Protein AF-A0A804I4F4-F1 (afdb_monomer_lite)

InterPro domains:
  IPR008906 HAT, C-terminal dimerisation domain [PF05699] (113-179)
  IPR012337 Ribonuclease H-like superfamily [SSF53098] (3-182)

Foldseek 3Di:
DQVVVVVLVVVLVVLCVVVVNPCVVSVVVVVVSVVVVVVVLALLNLLLNCLQLLRLPPPPHDDDPSSVVSNLVLLVPVPVDPVLSVLLVVCVVCCNVCHDLSVDPCNVVCSPVPQSLVSLVVRVPVRVSNSVSSNVSSVDDDDPDPCCVVVVVVVVVPPDDDPVVVVVVVVVVVVVVVVVVVVVVVVVVVVVVVVVPPD

Radius of gyration: 21.36 Å; chains: 1; bounding box: 58×55×46 Å

Organism: Musa acuminata subsp. malaccensis (NCBI:txid214687)

Secondary structure (DSSP, 8-state):
-HHHHHHHHHHHHHHHHHTTT-HHHHHHHHHHHHHHHHHH--HHHHHHHHT-HHHHTSTT----HHHHHHHHHHHHHH---HHHHHHHHHHHHHHHTT-GGGGSHHHHHHHHHS-HHHHHHHH-TTSHHHHHHHHHHHTPPP----HHHHHHHHHTTSSS--HHHHHHHHHHHHHHHHHHHHHHHHHHHHHHHHHSS--

Structure (mmCIF, N/CA/C/O backbone):
data_AF-A0A804I4F4-F1
#
_entry.id   AF-A0A804I4F4-F1
#
loop_
_atom_site.group_PDB
_atom_site.id
_atom_site.type_symbol
_atom_site.label_atom_id
_atom_site.label_alt_id
_atom_site.label_comp_id
_atom_site.label_asym_id
_atom_site.label_entity_id
_atom_site.label_seq_id
_atom_site.pdbx_PDB_ins_code
_atom_site.Cartn_x
_atom_site.Cartn_y
_atom_site.Cartn_z
_atom_site.occupancy
_atom_site.B_iso_or_equiv
_atom_site.auth_seq_id
_atom_site.auth_comp_id
_atom_site.auth_asym_id
_atom_site.auth_atom_id
_atom_site.pdbx_PDB_model_num
ATOM 1 N N . MET A 1 1 ? 3.871 -2.767 8.579 1.00 65.69 1 MET A N 1
ATOM 2 C CA . MET A 1 1 ? 3.394 -1.376 8.448 1.00 65.69 1 MET A CA 1
ATOM 3 C C . MET A 1 1 ? 1.923 -1.314 8.054 1.00 65.69 1 MET A C 1
ATOM 5 O O . MET A 1 1 ? 1.126 -1.026 8.931 1.00 65.69 1 MET A O 1
ATOM 9 N N . GLY A 1 2 ? 1.532 -1.656 6.818 1.00 71.56 2 GLY A N 1
ATOM 10 C CA . GLY A 1 2 ? 0.138 -1.490 6.357 1.00 71.56 2 GLY A CA 1
ATOM 11 C C . GLY A 1 2 ? -0.932 -2.238 7.169 1.00 71.56 2 GLY A C 1
ATOM 12 O O . GLY A 1 2 ? -1.998 -1.690 7.406 1.00 71.56 2 GLY A O 1
ATOM 13 N N . PHE A 1 3 ? -0.635 -3.441 7.676 1.00 78.69 3 PHE A N 1
ATOM 14 C CA . PHE A 1 3 ? -1.585 -4.222 8.490 1.00 78.69 3 PHE A CA 1
ATOM 15 C C . PHE A 1 3 ? -1.975 -3.558 9.818 1.00 78.69 3 PHE A C 1
ATOM 17 O O . PHE A 1 3 ? -3.087 -3.757 10.287 1.00 78.69 3 PHE A O 1
ATOM 24 N N . LEU A 1 4 ? -1.076 -2.775 10.428 1.00 79.56 4 LEU A N 1
ATOM 25 C CA . LEU A 1 4 ? -1.389 -2.061 11.670 1.00 79.56 4 LEU A CA 1
ATOM 26 C C . LEU A 1 4 ? -2.408 -0.951 11.402 1.00 79.56 4 LEU A C 1
ATOM 28 O O . LEU A 1 4 ? -3.366 -0.807 12.149 1.00 79.56 4 LEU A O 1
ATOM 32 N N . TYR A 1 5 ? -2.210 -0.209 10.312 1.00 82.94 5 TYR A N 1
ATOM 33 C CA . TYR A 1 5 ? -3.136 0.835 9.885 1.00 82.94 5 TYR A CA 1
ATOM 34 C C . TYR A 1 5 ? -4.514 0.241 9.549 1.00 82.94 5 TYR A C 1
ATOM 36 O O . TYR A 1 5 ? -5.524 0.745 10.023 1.00 82.94 5 TYR A O 1
ATOM 44 N N . ASP A 1 6 ? -4.550 -0.884 8.825 1.00 83.75 6 ASP A N 1
ATOM 45 C CA . ASP A 1 6 ? -5.790 -1.619 8.524 1.00 83.75 6 ASP A CA 1
ATOM 46 C C . ASP A 1 6 ? -6.529 -2.082 9.781 1.00 83.75 6 ASP A C 1
ATOM 48 O O . ASP A 1 6 ? -7.739 -1.906 9.893 1.00 83.75 6 ASP A O 1
ATOM 52 N N . ALA A 1 7 ? -5.803 -2.629 10.759 1.00 85.69 7 ALA A N 1
ATOM 53 C CA . ALA A 1 7 ? -6.390 -3.066 12.020 1.00 85.69 7 ALA A CA 1
ATOM 54 C C . ALA A 1 7 ? -7.015 -1.901 12.802 1.00 85.69 7 ALA A C 1
ATOM 56 O O . ALA A 1 7 ? -8.086 -2.064 13.381 1.00 85.69 7 ALA A O 1
ATOM 57 N N . ILE A 1 8 ? -6.377 -0.726 12.798 1.00 85.94 8 ILE A N 1
ATOM 58 C CA . ILE A 1 8 ? -6.919 0.471 13.449 1.00 85.94 8 ILE A CA 1
ATOM 59 C C . ILE A 1 8 ? -8.178 0.959 12.720 1.00 85.94 8 ILE A C 1
ATOM 61 O O . ILE A 1 8 ? -9.191 1.214 13.366 1.00 85.94 8 ILE A O 1
ATOM 65 N N . GLU A 1 9 ? -8.156 1.036 11.388 1.00 85.44 9 GLU A N 1
ATOM 66 C CA . GLU A 1 9 ? -9.327 1.444 10.599 1.00 85.44 9 GLU A CA 1
ATOM 67 C C . GLU A 1 9 ? -10.506 0.473 10.777 1.00 85.44 9 GLU A C 1
ATOM 69 O O . GLU A 1 9 ? -11.652 0.904 10.925 1.00 85.44 9 GLU A O 1
ATOM 74 N N . LYS A 1 10 ? -10.241 -0.837 10.846 1.00 88.12 10 LYS A N 1
ATOM 75 C CA . LYS A 1 10 ? -11.256 -1.851 11.169 1.00 88.12 10 LYS A CA 1
ATOM 76 C C . LYS A 1 10 ? -11.799 -1.687 12.583 1.00 88.12 10 LYS A C 1
ATOM 78 O O . LYS A 1 10 ? -13.014 -1.655 12.750 1.00 88.12 10 LYS A O 1
ATOM 83 N N . ALA A 1 11 ? -10.932 -1.483 13.575 1.00 88.69 11 ALA A N 1
ATOM 84 C CA . ALA A 1 11 ? -11.354 -1.250 14.955 1.00 88.69 11 ALA A CA 1
ATOM 85 C C . ALA A 1 11 ? -12.266 -0.018 15.077 1.00 88.69 11 ALA A C 1
ATOM 87 O O . ALA A 1 11 ? -13.279 -0.068 15.769 1.00 88.69 11 ALA A O 1
ATOM 88 N N . LYS A 1 12 ? -11.966 1.073 14.358 1.00 88.12 12 LYS A N 1
ATOM 89 C CA . LYS A 1 12 ? -12.847 2.251 14.305 1.00 88.12 12 LYS A CA 1
ATOM 90 C C . LYS A 1 12 ? -14.2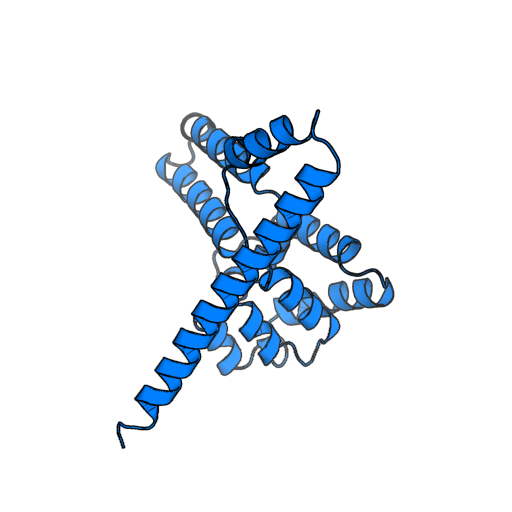21 1.917 13.735 1.00 88.12 12 LYS A C 1
ATOM 92 O O . LYS A 1 12 ? -15.228 2.296 14.328 1.00 88.12 12 LYS A O 1
ATOM 97 N N . LYS A 1 13 ? -14.269 1.203 12.604 1.00 88.12 13 LYS A N 1
ATOM 98 C CA . LYS A 1 13 ? -15.530 0.778 11.973 1.00 88.12 13 LYS A CA 1
ATOM 99 C C . LYS A 1 13 ? -16.348 -0.109 12.915 1.00 88.12 13 LYS A C 1
ATOM 101 O O . LYS A 1 13 ? -17.541 0.120 13.072 1.00 88.12 13 LYS A O 1
ATOM 106 N N . GLU A 1 14 ? -15.713 -1.073 13.576 1.00 89.00 14 GLU A N 1
ATOM 107 C CA . GLU A 1 14 ? -16.369 -1.967 14.538 1.00 89.00 14 GLU A CA 1
ATOM 108 C C . GLU A 1 14 ? -16.926 -1.217 15.750 1.00 89.00 14 GLU A C 1
ATOM 110 O O . GLU A 1 14 ? -18.053 -1.486 16.158 1.00 89.00 14 GLU A O 1
ATOM 115 N N . ILE A 1 15 ? -16.184 -0.245 16.289 1.00 89.06 15 ILE A N 1
ATOM 116 C CA . ILE A 1 15 ? -16.659 0.613 17.381 1.00 89.06 15 ILE A CA 1
ATOM 117 C C . ILE A 1 15 ? -17.914 1.376 16.943 1.00 89.06 15 ILE A C 1
ATOM 119 O O . ILE A 1 15 ? -18.930 1.309 17.624 1.00 89.06 15 ILE A O 1
ATOM 123 N N . ILE A 1 16 ? -17.884 2.045 15.788 1.00 88.44 16 ILE A N 1
ATOM 124 C CA . ILE A 1 16 ? -19.042 2.798 15.274 1.00 88.44 16 ILE A CA 1
ATOM 125 C C . ILE A 1 16 ? -20.275 1.888 15.138 1.00 88.44 16 ILE A C 1
ATOM 127 O O . ILE A 1 16 ? -21.379 2.267 15.538 1.00 88.44 16 ILE A O 1
ATOM 131 N N . LEU A 1 17 ? -20.083 0.675 14.610 1.00 89.88 17 LEU A N 1
ATOM 132 C CA . LEU A 1 17 ? -21.152 -0.309 14.440 1.00 89.88 17 LEU A CA 1
ATOM 133 C C . LEU A 1 17 ? -21.686 -0.840 15.775 1.00 89.88 17 LEU A C 1
ATOM 135 O O . LEU A 1 17 ? -22.892 -1.012 15.911 1.00 89.88 17 LEU A O 1
ATOM 139 N N . ALA A 1 18 ? -20.821 -1.073 16.764 1.00 89.69 18 ALA A N 1
ATOM 140 C CA . ALA A 1 18 ? -21.214 -1.574 18.082 1.00 89.69 18 ALA A CA 1
ATOM 141 C C . ALA A 1 18 ? -22.123 -0.603 18.855 1.00 89.69 18 ALA A C 1
ATOM 143 O O . ALA A 1 18 ? -22.864 -1.031 19.737 1.00 89.69 18 ALA A O 1
ATOM 144 N N . PHE A 1 19 ? -22.073 0.685 18.513 1.00 89.88 19 PHE A N 1
ATOM 145 C CA . PHE A 1 19 ? -22.921 1.734 19.079 1.00 89.88 19 PHE A CA 1
ATOM 146 C C . PHE A 1 19 ? -24.047 2.168 18.124 1.00 89.88 19 PHE A C 1
ATOM 148 O O . PHE A 1 19 ? -24.579 3.269 18.253 1.00 89.88 19 PHE A O 1
ATOM 155 N N . ASP A 1 20 ? -24.417 1.336 17.144 1.00 89.69 20 ASP A N 1
ATOM 156 C CA . ASP A 1 20 ? -25.512 1.594 16.195 1.00 89.69 20 ASP A CA 1
ATOM 157 C C . ASP A 1 20 ? -25.398 2.952 15.461 1.00 89.69 20 ASP A C 1
ATOM 159 O O . ASP A 1 20 ? -26.399 3.560 15.087 1.00 89.69 20 ASP A O 1
ATOM 163 N N . ASN A 1 21 ? -24.172 3.437 15.229 1.00 86.38 21 ASN A N 1
ATOM 164 C CA . ASN A 1 21 ? -23.872 4.764 14.673 1.00 86.38 21 ASN A CA 1
ATOM 165 C C . ASN A 1 21 ? -24.339 5.967 15.529 1.00 86.38 21 ASN A C 1
ATOM 167 O O . ASN A 1 21 ? -24.460 7.078 15.009 1.00 86.38 21 ASN A O 1
ATOM 171 N N . HIS A 1 22 ? -24.559 5.797 16.835 1.00 86.12 22 HIS A N 1
ATOM 172 C CA . HIS A 1 22 ? -24.848 6.908 17.746 1.00 86.12 22 HIS A CA 1
ATOM 173 C C . HIS A 1 22 ? -23.554 7.629 18.147 1.00 86.12 22 HIS A C 1
ATOM 175 O O . HIS A 1 22 ? -22.816 7.188 19.027 1.00 86.12 22 HIS A O 1
ATOM 181 N N . GLU A 1 23 ? -23.282 8.762 17.497 1.00 83.12 23 GLU A N 1
ATOM 182 C CA . GLU A 1 23 ? -22.019 9.507 17.620 1.00 83.12 23 GLU A CA 1
ATOM 183 C C . GLU A 1 23 ? -21.613 9.833 19.061 1.00 83.12 23 GLU A C 1
ATOM 185 O O . GLU A 1 23 ? -20.458 9.630 19.438 1.00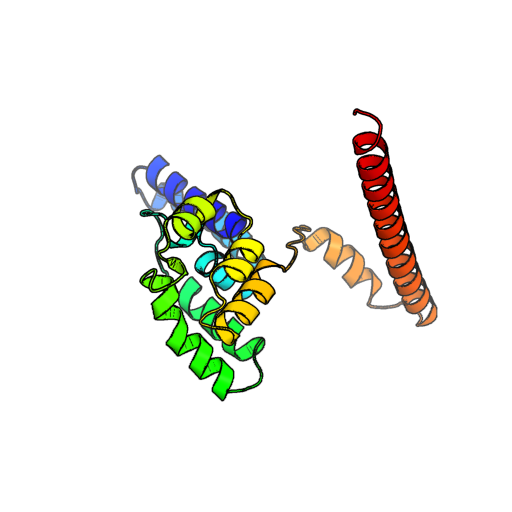 83.12 23 GLU A O 1
ATOM 190 N N . CYS A 1 24 ? -22.562 10.254 19.898 1.00 84.44 24 CYS A N 1
ATOM 191 C CA . CYS A 1 24 ? -22.304 10.581 21.300 1.00 84.44 24 CYS A CA 1
ATOM 192 C C . CYS A 1 24 ? -21.756 9.399 22.116 1.00 84.44 24 CYS A C 1
ATOM 194 O O . CYS A 1 24 ? -21.005 9.618 23.066 1.00 84.44 24 CYS A O 1
ATOM 196 N N . ASP A 1 25 ? -22.118 8.167 21.752 1.00 83.69 25 ASP A N 1
ATOM 197 C CA . ASP A 1 25 ? -21.792 6.972 22.530 1.00 83.69 25 ASP A CA 1
ATOM 198 C C . ASP A 1 25 ? -20.416 6.410 22.155 1.00 83.69 25 ASP A C 1
ATOM 200 O O . ASP A 1 25 ? -19.680 5.934 23.023 1.00 83.69 25 ASP A O 1
ATOM 204 N N . TYR A 1 26 ? -20.028 6.519 20.879 1.00 86.88 26 TYR A N 1
ATOM 205 C CA . TYR A 1 26 ? -18.736 6.024 20.406 1.00 86.88 26 TYR A CA 1
ATOM 206 C C . TYR A 1 26 ? -17.621 7.077 20.380 1.00 86.88 26 TYR A C 1
ATOM 208 O O . TYR A 1 26 ? -16.447 6.695 20.395 1.00 86.88 26 TYR A O 1
ATOM 216 N N . SER A 1 27 ? -17.945 8.378 20.328 1.00 86.00 27 SER A N 1
ATOM 217 C CA . SER A 1 27 ? -16.953 9.460 20.171 1.00 86.00 27 SER A CA 1
ATOM 218 C C . SER A 1 27 ? -15.788 9.362 21.165 1.00 86.00 27 SER A C 1
ATOM 220 O O . SER A 1 27 ? -14.646 9.407 20.709 1.00 86.00 27 SER A O 1
ATOM 222 N N . PRO A 1 28 ? -16.005 9.123 22.477 1.00 89.25 28 PRO A N 1
ATOM 223 C CA . PRO A 1 28 ? -14.898 9.036 23.432 1.00 89.25 28 PRO A CA 1
ATOM 224 C C . PRO A 1 28 ? -13.927 7.883 23.139 1.00 89.25 28 PRO A C 1
ATOM 226 O O . PRO A 1 28 ? -12.730 7.990 23.399 1.00 89.25 28 PRO A O 1
ATOM 229 N N . TYR A 1 29 ? -14.425 6.771 22.593 1.00 86.81 29 TYR A N 1
ATOM 230 C CA . TYR A 1 29 ? -13.595 5.623 22.219 1.00 86.81 29 TYR A CA 1
ATOM 231 C C . TYR A 1 29 ? -12.816 5.904 20.938 1.00 86.81 29 TYR A C 1
ATOM 233 O O . TYR A 1 29 ? -11.634 5.571 20.842 1.00 86.81 29 TYR A O 1
ATOM 241 N N . LEU A 1 30 ? -13.466 6.552 19.972 1.00 86.19 30 LEU A N 1
ATOM 242 C CA . LEU A 1 30 ? -12.827 6.989 18.739 1.00 86.19 30 LEU A CA 1
ATOM 243 C C . LEU A 1 30 ? -11.702 7.989 19.014 1.00 86.19 30 LEU A C 1
ATOM 245 O O . LEU A 1 30 ? -10.643 7.859 18.410 1.00 86.19 30 LEU A O 1
ATOM 249 N N . ASP A 1 31 ? -11.874 8.903 19.968 1.00 84.94 31 ASP A N 1
ATOM 250 C CA . ASP A 1 31 ? -10.834 9.855 20.378 1.00 84.94 31 ASP A CA 1
ATOM 251 C C . ASP A 1 31 ? -9.590 9.151 20.938 1.00 84.94 31 ASP A C 1
ATOM 253 O O . ASP A 1 31 ? -8.464 9.509 20.592 1.00 84.94 31 ASP A O 1
ATOM 257 N N . ILE A 1 32 ? -9.770 8.095 21.739 1.00 83.81 32 ILE A N 1
ATOM 258 C CA . ILE A 1 32 ? -8.657 7.281 22.256 1.00 83.81 32 ILE A CA 1
ATOM 259 C C . ILE A 1 32 ? -7.928 6.572 21.108 1.00 83.81 32 ILE A C 1
ATOM 261 O O . ILE A 1 32 ? -6.697 6.576 21.053 1.00 83.81 32 ILE A O 1
ATOM 265 N N . VAL A 1 33 ? -8.675 5.969 20.179 1.00 83.19 33 VAL A N 1
ATOM 266 C CA . VAL A 1 33 ? -8.092 5.281 19.017 1.00 83.19 33 VAL A CA 1
ATOM 267 C C . VAL A 1 33 ? -7.368 6.271 18.104 1.00 83.19 33 VAL A C 1
ATOM 269 O O . VAL A 1 33 ? -6.265 5.980 17.647 1.00 83.19 33 VAL A O 1
ATOM 272 N N . ASN A 1 34 ? -7.949 7.449 17.876 1.00 80.50 34 ASN A N 1
ATOM 273 C CA . ASN A 1 34 ? -7.339 8.524 17.101 1.00 80.50 34 ASN A CA 1
ATOM 274 C C . ASN A 1 34 ? -6.041 9.005 17.750 1.00 80.50 34 ASN A C 1
ATOM 276 O O . ASN A 1 34 ? -5.050 9.145 17.050 1.00 80.50 34 ASN A O 1
ATOM 280 N N . HIS A 1 35 ? -6.000 9.158 19.075 1.00 79.31 35 HIS A N 1
ATOM 281 C CA . HIS A 1 35 ? -4.782 9.558 19.778 1.00 79.31 35 HIS A CA 1
ATOM 282 C C . HIS A 1 35 ? -3.637 8.549 19.590 1.00 79.31 35 HIS A C 1
ATOM 284 O O . HIS A 1 35 ? -2.513 8.928 19.266 1.00 79.31 35 HIS A O 1
ATOM 290 N N . VAL A 1 36 ? -3.930 7.248 19.712 1.00 73.31 36 VAL A N 1
ATOM 291 C CA . VAL A 1 36 ? -2.950 6.185 19.423 1.00 73.31 36 VAL A CA 1
ATOM 292 C C . VAL A 1 36 ? -2.540 6.208 17.948 1.00 73.31 36 VAL A C 1
ATOM 294 O O . VAL A 1 36 ? -1.377 5.983 17.618 1.00 73.31 36 VAL A O 1
ATOM 297 N N . GLN A 1 37 ? -3.480 6.491 17.047 1.00 73.94 37 GLN A N 1
ATOM 298 C CA . GLN A 1 37 ? -3.194 6.602 15.625 1.00 73.94 37 GLN A CA 1
ATOM 299 C C . GLN A 1 37 ? -2.347 7.830 15.292 1.00 73.94 37 GLN A C 1
ATOM 301 O O . GLN A 1 37 ? -1.512 7.718 14.408 1.00 73.94 37 GLN A O 1
ATOM 306 N N . ASP A 1 38 ? -2.500 8.955 15.989 1.00 72.31 38 ASP A N 1
ATOM 307 C CA . ASP A 1 38 ? -1.692 10.165 15.803 1.00 72.31 38 ASP A CA 1
ATOM 308 C C . ASP A 1 38 ? -0.222 9.918 16.158 1.00 72.31 38 ASP A C 1
ATOM 310 O O . ASP A 1 38 ? 0.676 10.323 15.419 1.00 72.31 38 ASP A O 1
ATOM 314 N N . GLU A 1 39 ? 0.044 9.147 17.217 1.00 68.31 39 GLU A N 1
ATOM 315 C CA . GLU A 1 39 ? 1.401 8.682 17.538 1.00 68.31 39 GLU A CA 1
ATOM 316 C C . GLU A 1 39 ? 1.967 7.720 16.479 1.00 68.31 39 GLU A C 1
ATOM 318 O O . GLU A 1 39 ? 3.183 7.601 16.304 1.00 68.31 39 GLU A O 1
ATOM 323 N N . LEU A 1 40 ? 1.083 7.036 15.751 1.00 65.00 40 LEU A N 1
ATOM 324 C CA . LEU A 1 40 ? 1.411 6.136 14.648 1.00 65.00 40 LEU A CA 1
ATOM 325 C C . LEU A 1 40 ? 1.325 6.828 13.276 1.00 65.00 40 LEU A C 1
ATOM 327 O O . LEU A 1 40 ? 1.723 6.224 12.277 1.00 65.00 40 LEU A O 1
ATOM 331 N N . HIS A 1 41 ? 0.844 8.070 13.176 1.00 63.88 41 HIS A N 1
ATOM 332 C CA . HIS A 1 41 ? 0.558 8.752 11.914 1.00 63.88 41 HIS A CA 1
ATOM 333 C C . HIS A 1 41 ? 1.854 9.267 11.293 1.00 63.88 41 HIS A C 1
ATOM 335 O O . HIS A 1 41 ? 2.180 10.448 11.280 1.00 63.88 41 HIS A O 1
ATOM 341 N N . SER A 1 42 ? 2.607 8.340 10.716 1.00 77.69 42 SER A N 1
ATOM 342 C CA . SER A 1 42 ? 3.625 8.673 9.737 1.00 77.69 42 SER A CA 1
ATOM 343 C C . SER A 1 42 ? 3.004 8.554 8.346 1.00 77.69 42 SER A C 1
ATOM 345 O O . SER A 1 42 ? 2.325 7.552 8.084 1.00 77.69 42 SER A O 1
ATOM 347 N N . PRO A 1 43 ? 3.285 9.495 7.427 1.00 86.69 43 PRO A N 1
ATOM 348 C CA . PRO A 1 43 ? 3.035 9.321 5.997 1.00 86.69 43 PRO A CA 1
ATOM 349 C C . PRO A 1 43 ? 3.437 7.927 5.492 1.00 86.69 43 PRO A C 1
ATOM 351 O O . PRO A 1 43 ? 2.740 7.328 4.678 1.00 86.69 43 PRO A O 1
ATOM 354 N N . LEU A 1 44 ? 4.496 7.351 6.076 1.00 88.44 44 LEU A N 1
ATOM 355 C CA . LEU A 1 44 ? 4.989 6.012 5.770 1.00 88.44 44 LEU A CA 1
ATOM 356 C C . LEU A 1 44 ? 3.967 4.901 6.051 1.00 88.44 44 LEU A C 1
ATOM 358 O O . LEU A 1 44 ? 3.851 3.965 5.263 1.00 88.44 44 LEU A O 1
ATOM 362 N N . HIS A 1 45 ? 3.225 4.974 7.160 1.00 87.69 45 HIS A N 1
ATOM 363 C CA . HIS A 1 45 ? 2.202 3.978 7.491 1.00 87.69 45 HIS A CA 1
ATOM 364 C C . HIS A 1 45 ? 1.016 4.063 6.531 1.00 87.69 45 HIS A C 1
ATOM 366 O O . HIS A 1 45 ? 0.524 3.032 6.077 1.00 87.69 45 HIS A O 1
ATOM 372 N N . ALA A 1 46 ? 0.610 5.284 6.185 1.00 89.75 46 ALA A N 1
ATOM 373 C CA . ALA A 1 46 ? -0.469 5.543 5.246 1.00 89.75 46 ALA A CA 1
ATOM 374 C C . ALA A 1 46 ? -0.105 5.062 3.826 1.00 89.75 46 ALA A C 1
ATOM 376 O O . ALA A 1 46 ? -0.866 4.332 3.192 1.00 89.75 46 ALA A O 1
ATOM 377 N N . ALA A 1 47 ? 1.114 5.358 3.366 1.00 93.25 47 ALA A N 1
ATOM 378 C CA . ALA A 1 47 ? 1.636 4.843 2.105 1.00 93.25 47 ALA A CA 1
ATOM 379 C C . ALA A 1 47 ? 1.755 3.307 2.115 1.00 93.25 47 ALA A C 1
ATOM 381 O O . ALA A 1 47 ? 1.385 2.647 1.147 1.00 93.25 47 ALA A O 1
ATOM 382 N N . ALA A 1 48 ? 2.216 2.709 3.219 1.00 92.38 48 ALA A N 1
ATOM 383 C CA . ALA A 1 48 ? 2.307 1.256 3.353 1.00 92.38 48 ALA A CA 1
ATOM 384 C C . ALA A 1 48 ? 0.937 0.560 3.386 1.00 92.38 48 ALA A C 1
ATOM 386 O O . ALA A 1 48 ? 0.841 -0.597 2.984 1.00 92.38 48 ALA A O 1
ATOM 387 N N . TYR A 1 49 ? -0.099 1.231 3.893 1.00 92.44 49 TYR A N 1
ATOM 388 C CA . TYR A 1 49 ? -1.483 0.763 3.846 1.00 92.44 49 TYR A CA 1
ATOM 389 C C . TYR A 1 49 ? -1.986 0.715 2.398 1.00 92.44 49 TYR A C 1
ATOM 391 O O . TYR A 1 49 ? -2.424 -0.339 1.945 1.00 92.44 49 TYR A O 1
ATOM 399 N N . TYR A 1 50 ? -1.800 1.802 1.641 1.00 95.19 50 TYR A N 1
ATOM 400 C CA . TYR A 1 50 ? -2.147 1.876 0.216 1.00 95.19 50 TYR A CA 1
ATOM 401 C C . TYR A 1 50 ? -1.392 0.852 -0.651 1.00 95.19 50 TYR A C 1
ATOM 403 O O . TYR A 1 50 ? -1.973 0.194 -1.510 1.00 95.19 50 TYR A O 1
ATOM 411 N N . LEU A 1 51 ? -0.087 0.686 -0.423 1.00 95.62 51 LEU A N 1
ATOM 412 C CA . LEU A 1 51 ? 0.759 -0.198 -1.230 1.00 95.62 51 LEU A CA 1
ATOM 413 C C . LEU A 1 51 ? 0.609 -1.685 -0.877 1.00 95.62 51 LEU A C 1
ATOM 415 O O . LEU A 1 51 ? 1.238 -2.523 -1.517 1.00 95.62 51 LEU A O 1
ATOM 419 N N . ASN A 1 52 ? -0.156 -2.051 0.152 1.00 94.81 52 ASN A N 1
ATOM 420 C CA . ASN A 1 52 ? -0.318 -3.454 0.512 1.00 94.81 52 ASN A CA 1
ATOM 421 C C . ASN A 1 52 ? -1.405 -4.108 -0.362 1.00 94.81 52 ASN A C 1
ATOM 423 O O . ASN A 1 52 ? -2.577 -3.775 -0.195 1.00 94.81 52 ASN A O 1
ATOM 427 N N . PRO A 1 53 ? -1.067 -5.082 -1.226 1.00 94.75 53 PRO A N 1
ATOM 428 C CA . PRO A 1 53 ? -2.031 -5.676 -2.147 1.00 94.75 53 PRO A CA 1
ATOM 429 C C . PRO A 1 53 ? -3.146 -6.462 -1.438 1.00 94.75 53 PRO A C 1
ATOM 431 O O . PRO A 1 53 ? -4.266 -6.501 -1.937 1.00 94.75 53 PRO A O 1
ATOM 434 N N . ALA A 1 54 ? -2.885 -7.061 -0.270 1.00 92.00 54 ALA A N 1
ATOM 435 C CA . ALA A 1 54 ? -3.925 -7.741 0.513 1.00 92.00 54 ALA A CA 1
ATOM 436 C C . ALA A 1 54 ? -5.001 -6.768 1.020 1.00 92.00 54 ALA A C 1
ATOM 438 O O . ALA A 1 54 ? -6.149 -7.150 1.223 1.00 92.00 54 ALA A O 1
ATOM 439 N N . ILE A 1 55 ? -4.602 -5.517 1.254 1.00 92.94 55 ILE A N 1
ATOM 440 C CA . ILE A 1 55 ? -5.459 -4.469 1.798 1.00 92.94 55 ILE A CA 1
ATOM 441 C C . ILE A 1 55 ? -6.124 -3.714 0.653 1.00 92.94 55 ILE A C 1
ATOM 443 O O . ILE A 1 55 ? -7.341 -3.654 0.599 1.00 92.94 55 ILE A O 1
ATOM 447 N N . TYR A 1 56 ? -5.340 -3.170 -0.278 1.00 95.19 56 TYR A N 1
ATOM 448 C CA . TYR A 1 56 ? -5.826 -2.290 -1.339 1.00 95.19 56 TYR A CA 1
ATOM 449 C C . TYR A 1 56 ? -6.898 -2.944 -2.216 1.00 95.19 56 TYR A C 1
ATOM 451 O O . TYR A 1 56 ? -7.903 -2.324 -2.543 1.00 95.19 56 TYR A O 1
ATOM 459 N N . TYR A 1 57 ? -6.699 -4.213 -2.581 1.00 94.44 57 TYR A N 1
ATOM 460 C CA . TYR A 1 57 ? -7.650 -4.941 -3.421 1.00 94.44 57 TYR A CA 1
ATOM 461 C C . TYR A 1 57 ? -8.794 -5.593 -2.634 1.00 94.44 57 TYR A C 1
ATOM 463 O O . TYR A 1 57 ? -9.606 -6.307 -3.226 1.00 94.44 57 TYR A O 1
ATOM 471 N N . ASN A 1 58 ? -8.857 -5.393 -1.317 1.00 92.44 58 ASN A N 1
ATOM 472 C CA . ASN A 1 58 ? -9.986 -5.844 -0.523 1.00 92.44 58 ASN A CA 1
ATOM 473 C C . ASN A 1 58 ? -11.211 -4.957 -0.832 1.00 92.44 58 ASN A C 1
ATOM 475 O O . ASN A 1 58 ? -11.076 -3.735 -0.825 1.00 92.44 58 ASN A O 1
ATOM 479 N N . PRO A 1 59 ? -12.413 -5.516 -1.059 1.00 90.19 59 PRO A N 1
ATOM 480 C CA . PRO A 1 59 ? -13.627 -4.724 -1.287 1.00 90.19 59 PRO A CA 1
ATOM 481 C C . PRO A 1 59 ? -13.974 -3.727 -0.169 1.00 90.19 59 PRO A C 1
ATOM 483 O O . PRO A 1 59 ? -14.665 -2.745 -0.418 1.00 90.19 59 PRO A O 1
ATOM 486 N N . GLU A 1 60 ? -13.513 -3.969 1.060 1.00 87.94 60 GLU A N 1
ATOM 487 C CA . GLU A 1 60 ? -13.717 -3.088 2.217 1.00 87.94 60 GLU A CA 1
ATOM 488 C C . GLU A 1 60 ? -12.722 -1.918 2.277 1.00 87.94 60 GLU A C 1
ATOM 490 O O . GLU A 1 60 ? -12.837 -1.042 3.150 1.00 87.94 60 GLU A O 1
ATOM 495 N N . PHE A 1 61 ? -11.732 -1.907 1.379 1.00 88.88 61 PHE A N 1
ATOM 496 C CA . PHE A 1 61 ? -10.748 -0.844 1.289 1.00 88.88 61 PHE A CA 1
ATOM 497 C C . PHE A 1 61 ? -11.416 0.481 0.938 1.00 88.88 61 PHE A C 1
ATOM 499 O O . PHE A 1 61 ? -12.203 0.598 -0.000 1.00 88.88 61 PHE A O 1
ATOM 506 N N . SER A 1 62 ? -11.047 1.514 1.686 1.00 85.81 62 SER A N 1
ATOM 507 C CA . SER A 1 62 ? -11.495 2.879 1.454 1.00 85.81 62 SER A CA 1
ATOM 508 C C . SER A 1 62 ? -10.294 3.808 1.381 1.00 85.81 62 SER A C 1
ATOM 510 O O . SER A 1 62 ? -9.533 3.931 2.345 1.00 85.81 62 SER A O 1
ATOM 512 N N . MET A 1 63 ? -10.151 4.495 0.249 1.00 87.12 63 MET A N 1
ATOM 513 C CA . MET A 1 63 ? -9.121 5.510 0.062 1.00 87.12 63 MET A CA 1
ATOM 514 C C . MET A 1 63 ? -9.551 6.818 0.736 1.00 87.12 63 MET A C 1
ATOM 516 O O . MET A 1 63 ? -10.500 7.465 0.299 1.00 87.12 63 MET A O 1
ATOM 520 N N . SER A 1 64 ? -8.856 7.214 1.805 1.00 88.25 64 SER A N 1
ATOM 521 C CA . SER A 1 64 ? -9.095 8.486 2.495 1.00 88.25 64 SER A CA 1
ATOM 522 C C . SER A 1 64 ? -8.116 9.570 2.031 1.00 88.25 64 SER A C 1
ATOM 524 O O . SER A 1 64 ? -7.028 9.283 1.527 1.00 88.25 64 SER A O 1
ATOM 526 N N . ASN A 1 65 ? -8.467 10.841 2.255 1.00 87.94 65 ASN A N 1
ATOM 527 C CA . ASN A 1 65 ? -7.576 11.975 1.969 1.00 87.94 65 ASN A CA 1
ATOM 528 C C . ASN A 1 65 ? -6.248 11.867 2.747 1.00 87.94 65 ASN A C 1
ATOM 530 O O . ASN A 1 65 ? -5.190 12.228 2.242 1.00 87.94 65 ASN A O 1
ATOM 534 N N . VAL A 1 66 ? -6.285 11.307 3.959 1.00 87.12 66 VAL A N 1
ATOM 535 C CA . VAL A 1 66 ? -5.087 11.087 4.782 1.00 87.12 66 VAL A CA 1
ATOM 536 C C . VAL A 1 66 ? -4.156 10.063 4.134 1.00 87.12 66 VAL A C 1
ATOM 538 O O . VAL A 1 66 ? -2.948 10.286 4.074 1.00 87.12 66 VAL A O 1
ATOM 541 N N . VAL A 1 67 ? -4.712 8.973 3.595 1.00 90.50 67 VAL A N 1
ATOM 542 C CA . VAL A 1 67 ? -3.936 7.954 2.875 1.00 90.50 67 VAL A CA 1
ATOM 543 C C . VAL A 1 67 ? -3.332 8.526 1.596 1.00 90.50 67 VAL A C 1
ATOM 545 O O . VAL A 1 67 ? -2.149 8.323 1.329 1.00 90.50 67 VAL A O 1
ATOM 548 N N . GLN A 1 68 ? -4.113 9.304 0.844 1.00 92.81 68 GLN A N 1
ATOM 549 C CA . GLN A 1 68 ? -3.642 9.946 -0.378 1.00 92.81 68 GLN A CA 1
ATOM 550 C C . GLN A 1 68 ? -2.505 10.940 -0.120 1.00 92.81 68 GLN A C 1
ATOM 552 O O . GLN A 1 68 ? -1.480 10.873 -0.795 1.00 92.81 68 GLN A O 1
ATOM 557 N N . LYS A 1 69 ? -2.667 11.840 0.856 1.00 91.56 69 LYS A N 1
ATOM 558 C CA . LYS A 1 69 ? -1.628 12.809 1.228 1.00 91.56 69 LYS A CA 1
ATOM 559 C C . LYS A 1 69 ? -0.380 12.114 1.751 1.00 91.56 69 LYS A C 1
ATOM 561 O O . LYS A 1 69 ? 0.701 12.385 1.255 1.00 91.56 69 LYS A O 1
ATOM 566 N N . GLY A 1 70 ? -0.536 11.135 2.645 1.00 91.88 70 GLY A N 1
ATOM 567 C CA . GLY A 1 70 ? 0.598 10.383 3.181 1.00 91.88 70 GLY A CA 1
ATOM 568 C C . GLY A 1 70 ? 1.403 9.642 2.106 1.00 91.88 70 GLY A C 1
ATOM 569 O O . GLY A 1 70 ? 2.625 9.547 2.210 1.00 91.88 70 GLY A O 1
ATOM 570 N N . LEU A 1 71 ? 0.744 9.157 1.047 1.00 94.62 71 LEU A N 1
ATOM 571 C CA . LEU A 1 71 ? 1.429 8.595 -0.117 1.00 94.62 71 LEU A CA 1
ATOM 572 C C . LEU A 1 71 ? 2.247 9.656 -0.865 1.00 94.62 71 LEU A C 1
ATOM 574 O O . LEU A 1 71 ? 3.414 9.405 -1.156 1.00 94.62 71 LEU A O 1
ATOM 578 N N . LEU A 1 72 ? 1.655 10.816 -1.163 1.00 94.75 72 LEU A N 1
ATOM 579 C CA . LEU A 1 72 ? 2.333 11.908 -1.873 1.00 94.75 72 LEU A CA 1
ATOM 580 C C . LEU A 1 72 ? 3.519 12.452 -1.067 1.00 94.75 72 LEU A C 1
ATOM 582 O O . LEU A 1 72 ? 4.621 12.528 -1.601 1.00 94.75 72 LEU A O 1
ATOM 586 N N . ASP A 1 73 ? 3.333 12.686 0.232 1.00 94.19 73 ASP A N 1
ATOM 587 C CA . ASP A 1 73 ? 4.398 13.122 1.139 1.00 94.19 73 ASP A CA 1
ATOM 588 C C . ASP A 1 73 ? 5.570 12.123 1.135 1.00 94.19 73 ASP A C 1
ATOM 590 O O . ASP A 1 73 ? 6.740 12.511 1.147 1.00 94.19 73 ASP A O 1
ATOM 594 N N . CYS A 1 74 ? 5.284 10.814 1.082 1.00 94.31 74 CYS A N 1
ATOM 595 C CA . CYS A 1 74 ? 6.325 9.792 0.969 1.00 94.31 74 CYS A CA 1
ATOM 596 C C . CYS A 1 74 ? 7.051 9.830 -0.373 1.00 94.31 74 CYS A C 1
ATOM 598 O O . CYS A 1 74 ? 8.256 9.594 -0.394 1.00 94.31 74 CYS A O 1
ATOM 600 N N . ILE A 1 75 ? 6.343 10.085 -1.474 1.00 95.31 75 ILE A N 1
ATOM 601 C CA . ILE A 1 75 ? 6.950 10.204 -2.805 1.00 95.31 75 ILE A CA 1
ATOM 602 C C . ILE A 1 75 ? 7.919 11.388 -2.810 1.00 95.31 75 ILE A C 1
ATOM 604 O O . ILE A 1 75 ? 9.096 11.198 -3.107 1.00 95.31 75 ILE A O 1
ATOM 608 N N . GLU A 1 76 ? 7.457 12.563 -2.380 1.00 94.75 76 GLU A N 1
ATOM 609 C CA . GLU A 1 76 ? 8.262 13.790 -2.325 1.00 94.75 76 GLU A CA 1
ATOM 610 C C . GLU A 1 76 ? 9.467 13.661 -1.380 1.00 94.75 76 GLU A C 1
ATOM 612 O O . GLU A 1 76 ? 10.547 14.179 -1.662 1.00 94.75 76 GLU A O 1
ATOM 617 N N . THR A 1 77 ? 9.308 12.945 -0.262 1.00 93.00 77 THR A N 1
ATOM 618 C CA . THR A 1 77 ? 10.366 12.809 0.753 1.00 93.00 77 THR A CA 1
ATOM 619 C C . THR A 1 77 ? 11.388 11.722 0.415 1.00 93.00 77 THR A C 1
ATOM 621 O O . THR A 1 77 ? 12.575 11.864 0.718 1.00 93.00 77 THR A O 1
ATOM 624 N N . LEU A 1 78 ? 10.948 10.585 -0.133 1.00 91.44 78 LEU A N 1
ATOM 625 C CA . LEU A 1 78 ? 11.813 9.417 -0.328 1.00 91.44 78 LEU A CA 1
ATOM 626 C C . LEU A 1 78 ? 12.480 9.392 -1.701 1.00 91.44 78 LEU A C 1
ATOM 628 O O . LEU A 1 78 ? 13.542 8.767 -1.811 1.00 91.44 78 LEU A O 1
ATOM 632 N N . GLU A 1 79 ? 11.888 10.034 -2.708 1.00 93.56 79 GLU A N 1
ATOM 633 C CA . GLU A 1 79 ? 12.413 10.070 -4.071 1.00 93.56 79 GLU A CA 1
ATOM 634 C C . GLU A 1 79 ? 12.926 11.478 -4.410 1.00 93.56 79 GLU A C 1
ATOM 636 O O . GLU A 1 79 ? 12.124 12.393 -4.548 1.00 93.56 79 GLU A O 1
ATOM 641 N N . PRO A 1 80 ? 14.249 11.701 -4.512 1.00 91.75 80 PRO A N 1
ATOM 642 C CA . PRO A 1 80 ? 14.798 13.032 -4.769 1.00 91.75 80 PRO A CA 1
ATOM 643 C C . PRO A 1 80 ? 14.667 13.493 -6.228 1.00 91.75 80 PRO A C 1
ATOM 645 O O . PRO A 1 80 ? 14.743 14.694 -6.481 1.00 91.75 80 PRO A O 1
ATOM 648 N N . ASP A 1 81 ? 14.523 12.573 -7.187 1.00 95.38 81 ASP A N 1
ATOM 649 C CA . ASP A 1 81 ? 14.381 12.921 -8.602 1.00 95.38 81 ASP A CA 1
ATOM 650 C C . ASP A 1 81 ? 12.912 13.188 -8.954 1.00 95.38 81 ASP A C 1
ATOM 652 O O . ASP A 1 81 ? 12.058 12.307 -8.853 1.00 95.38 81 ASP A O 1
ATOM 656 N N . VAL A 1 82 ? 12.630 14.407 -9.415 1.00 95.19 82 VAL A N 1
ATOM 657 C CA . VAL A 1 82 ? 11.293 14.847 -9.838 1.00 95.19 82 VAL A CA 1
ATOM 658 C C . VAL A 1 82 ? 10.762 13.991 -10.991 1.00 95.19 82 VAL A C 1
ATOM 660 O O . VAL A 1 82 ? 9.577 13.665 -11.017 1.00 95.19 82 VAL A O 1
ATOM 663 N N . ALA A 1 83 ? 11.625 13.557 -11.916 1.00 95.25 83 ALA A N 1
ATOM 664 C CA . ALA A 1 83 ? 11.200 12.684 -13.007 1.00 95.25 83 ALA A CA 1
ATOM 665 C C . ALA A 1 83 ? 10.727 11.319 -12.479 1.00 95.25 83 ALA A C 1
ATOM 667 O O . ALA A 1 83 ? 9.744 10.760 -12.972 1.00 95.25 83 ALA A O 1
ATOM 668 N N . ASP A 1 84 ? 11.389 10.790 -11.449 1.00 94.38 84 ASP A N 1
ATOM 669 C CA . ASP A 1 84 ? 10.988 9.538 -10.815 1.00 94.38 84 ASP A CA 1
ATOM 670 C C . ASP A 1 84 ? 9.721 9.708 -9.966 1.00 94.38 84 ASP A C 1
ATOM 672 O O . ASP A 1 84 ? 8.855 8.831 -10.019 1.00 94.38 84 ASP A O 1
ATOM 676 N N . GLN A 1 85 ? 9.537 10.845 -9.284 1.00 96.06 85 GLN A N 1
ATOM 677 C CA . GLN A 1 85 ? 8.280 11.191 -8.600 1.00 96.06 85 GLN A CA 1
ATOM 678 C C . GLN A 1 85 ? 7.084 11.213 -9.569 1.00 96.06 85 GLN A C 1
ATOM 680 O O . GLN A 1 85 ? 6.046 10.593 -9.297 1.00 96.06 85 GLN A O 1
ATOM 685 N N . ASP A 1 86 ? 7.238 11.869 -10.724 1.00 94.94 86 ASP A N 1
ATOM 686 C CA . ASP A 1 86 ? 6.218 11.931 -11.776 1.00 94.94 86 ASP A CA 1
ATOM 687 C C . ASP A 1 86 ? 5.912 10.535 -12.331 1.00 94.94 86 ASP A C 1
ATOM 689 O O . ASP A 1 86 ? 4.748 10.150 -12.489 1.00 94.94 86 ASP A O 1
ATOM 693 N N . ASN A 1 87 ? 6.954 9.733 -12.570 1.00 94.94 87 ASN A N 1
ATOM 694 C CA . ASN A 1 87 ? 6.813 8.353 -13.023 1.00 94.94 87 ASN A CA 1
ATOM 695 C C . ASN A 1 87 ? 6.067 7.485 -12.000 1.00 94.94 87 ASN A C 1
ATOM 697 O O . ASN A 1 87 ? 5.185 6.721 -12.387 1.00 94.94 87 ASN A O 1
ATOM 701 N N . ILE A 1 88 ? 6.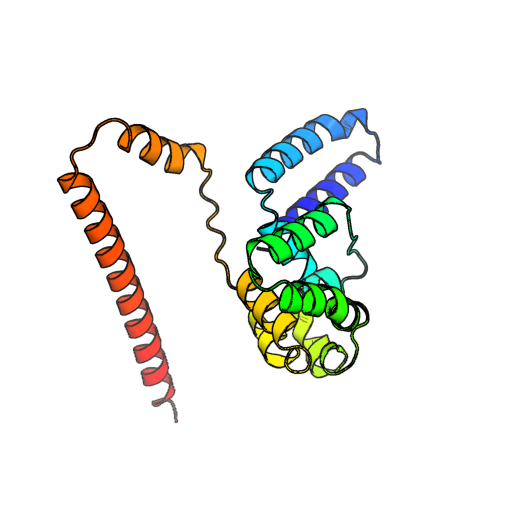383 7.584 -10.706 1.00 95.56 88 ILE A N 1
ATOM 702 C CA . ILE A 1 88 ? 5.684 6.843 -9.642 1.00 95.56 88 ILE A CA 1
ATOM 703 C C . ILE A 1 88 ? 4.208 7.252 -9.603 1.00 95.56 88 ILE A C 1
ATOM 705 O O . ILE A 1 88 ? 3.321 6.395 -9.613 1.00 95.56 88 ILE A O 1
ATOM 709 N N . THR A 1 89 ? 3.938 8.558 -9.621 1.00 94.75 89 THR A N 1
ATOM 710 C CA . THR A 1 89 ? 2.578 9.107 -9.546 1.00 94.75 89 THR A CA 1
ATOM 711 C C . THR A 1 89 ? 1.731 8.711 -10.750 1.00 94.75 89 THR A C 1
ATOM 713 O O . THR A 1 89 ? 0.552 8.395 -10.591 1.00 94.75 89 THR A O 1
ATOM 716 N N . ARG A 1 90 ? 2.325 8.677 -11.948 1.00 94.12 90 ARG A N 1
ATOM 717 C CA . ARG A 1 90 ?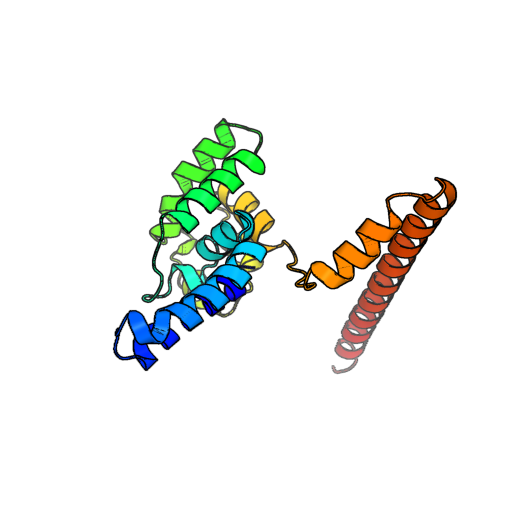 1.662 8.227 -13.175 1.00 94.12 90 ARG A CA 1
ATOM 718 C C . ARG A 1 90 ? 1.419 6.720 -13.178 1.00 94.12 90 ARG A C 1
ATOM 720 O O . ARG A 1 90 ? 0.340 6.279 -13.566 1.00 94.12 90 ARG A O 1
ATOM 727 N N . HIS A 1 91 ? 2.412 5.927 -12.776 1.00 93.50 91 HIS A N 1
ATOM 728 C CA . HIS A 1 91 ? 2.333 4.471 -12.882 1.00 93.50 91 HIS A CA 1
ATOM 729 C C . HIS A 1 91 ? 1.483 3.813 -11.793 1.00 93.50 91 HIS A C 1
ATOM 731 O O . HIS A 1 91 ? 1.091 2.659 -11.960 1.00 93.50 91 HIS A O 1
ATOM 737 N N . LYS A 1 92 ? 1.141 4.521 -10.709 1.00 94.06 92 LYS A N 1
ATOM 738 C CA . LYS A 1 92 ? 0.283 3.960 -9.655 1.00 94.06 92 LYS A CA 1
ATOM 739 C C . LYS A 1 92 ? -1.063 3.456 -10.191 1.00 94.06 92 LYS A C 1
ATOM 741 O O . LYS A 1 92 ? -1.507 2.409 -9.745 1.00 94.06 92 LYS A O 1
ATOM 746 N N . ALA A 1 93 ? -1.648 4.112 -11.200 1.00 94.81 93 ALA A N 1
ATOM 747 C CA . ALA A 1 93 ? -2.931 3.710 -11.785 1.00 94.81 93 ALA A CA 1
ATOM 748 C C . ALA A 1 93 ? -2.910 2.270 -12.336 1.00 94.81 93 ALA A C 1
ATOM 750 O O . ALA A 1 93 ? -3.888 1.545 -12.219 1.00 94.81 93 ALA A O 1
ATOM 751 N N . PHE A 1 94 ? -1.767 1.801 -12.854 1.00 95.94 94 PHE A N 1
ATOM 752 C CA . PHE A 1 94 ? -1.633 0.417 -13.326 1.00 95.94 94 PHE A CA 1
ATOM 753 C C . PHE A 1 94 ? -1.718 -0.597 -12.184 1.00 95.94 94 PHE A C 1
ATOM 755 O O . 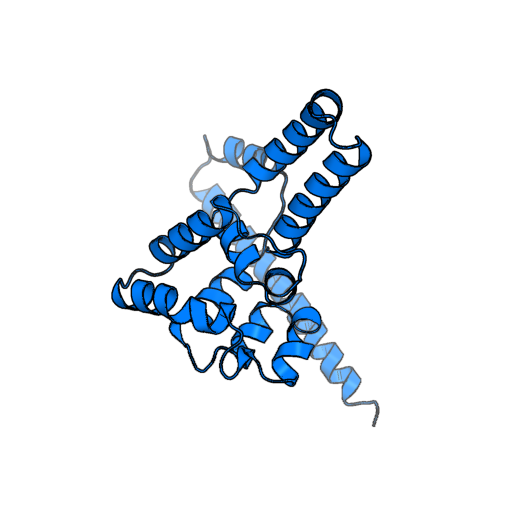PHE A 1 94 ? -2.244 -1.693 -12.371 1.00 95.94 94 PHE A O 1
ATOM 762 N N . TYR A 1 95 ? -1.213 -0.237 -11.003 1.00 96.50 95 TYR A N 1
ATOM 763 C CA . TYR A 1 95 ? -1.429 -1.022 -9.796 1.00 96.50 95 TYR A CA 1
ATOM 764 C C . TYR A 1 95 ? -2.899 -0.947 -9.374 1.00 96.50 95 TYR A C 1
ATOM 766 O O . TYR A 1 95 ? -3.518 -1.991 -9.199 1.00 96.50 95 TYR A O 1
ATOM 774 N N . GLU A 1 96 ? -3.486 0.247 -9.293 1.00 95.56 96 GLU A N 1
ATOM 775 C CA . GLU A 1 96 ? -4.886 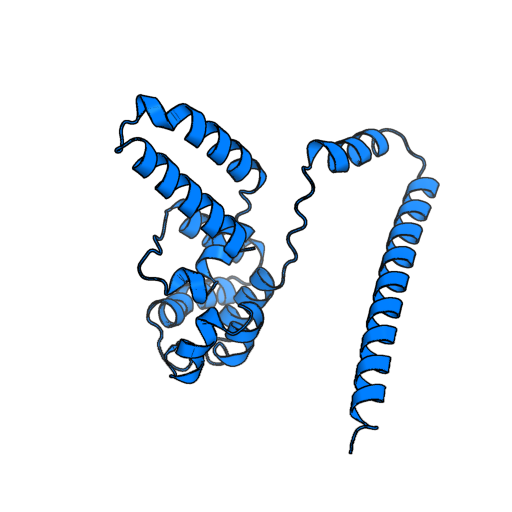0.436 -8.882 1.00 95.56 96 GLU A CA 1
ATOM 776 C C . GLU A 1 96 ? -5.856 -0.417 -9.719 1.00 95.56 96 GLU A C 1
ATOM 778 O O . GLU A 1 96 ? -6.649 -1.186 -9.174 1.00 95.56 96 GLU A O 1
ATOM 783 N N . ASP A 1 97 ? -5.688 -0.385 -11.040 1.00 95.69 97 ASP A N 1
ATOM 784 C CA . ASP A 1 97 ? -6.527 -1.096 -12.008 1.00 95.69 97 ASP A CA 1
ATOM 785 C C . ASP A 1 97 ? -6.112 -2.566 -12.227 1.00 95.69 97 ASP A C 1
ATOM 787 O O . ASP A 1 97 ? -6.698 -3.270 -13.052 1.00 95.69 97 ASP A O 1
ATOM 791 N N . ALA A 1 98 ? -5.093 -3.052 -11.506 1.00 95.50 98 ALA A N 1
ATOM 792 C CA . ALA A 1 98 ? -4.509 -4.388 -11.662 1.00 95.50 98 ALA A CA 1
ATOM 793 C C . ALA A 1 98 ? -4.134 -4.731 -13.121 1.00 95.50 98 ALA A C 1
ATOM 795 O O . ALA A 1 98 ? -4.369 -5.842 -13.603 1.00 95.50 98 ALA A O 1
ATOM 796 N N . VAL A 1 99 ? -3.539 -3.776 -13.834 1.00 95.81 99 VAL A N 1
ATOM 797 C CA . VAL A 1 99 ? -3.143 -3.915 -15.241 1.00 95.81 99 VAL A CA 1
ATOM 798 C C . VAL A 1 99 ? -1.791 -4.623 -15.358 1.00 95.81 99 VAL A C 1
ATOM 800 O O . VAL A 1 99 ? -0.895 -4.441 -14.536 1.00 95.81 99 VAL A O 1
ATOM 803 N N . GLY A 1 100 ? -1.626 -5.425 -16.413 1.00 94.56 100 GLY A N 1
ATOM 804 C CA . GLY A 1 100 ? -0.373 -6.124 -16.700 1.00 94.56 100 GLY A CA 1
ATOM 805 C C . GLY A 1 100 ? -0.087 -7.231 -15.687 1.00 94.56 100 GLY A C 1
ATOM 806 O O . GLY A 1 100 ? -0.970 -8.029 -15.350 1.00 94.56 100 GLY A O 1
ATOM 807 N N . ASP A 1 101 ? 1.149 -7.288 -15.196 1.00 95.31 101 ASP A N 1
ATOM 808 C CA . ASP A 1 101 ? 1.587 -8.349 -14.289 1.00 95.31 101 ASP A CA 1
ATOM 809 C C . ASP A 1 101 ? 0.864 -8.339 -12.927 1.00 95.31 101 ASP A C 1
ATOM 811 O O . ASP A 1 101 ? 0.690 -9.404 -12.325 1.00 95.31 101 ASP A O 1
ATOM 815 N N . PHE A 1 102 ? 0.313 -7.196 -12.500 1.00 96.56 102 PHE A N 1
ATOM 816 C CA . PHE A 1 102 ? -0.504 -7.071 -11.284 1.00 96.56 102 PHE A CA 1
ATOM 817 C C . PHE A 1 102 ? -1.843 -7.832 -11.345 1.00 96.56 102 PHE A C 1
ATOM 819 O O . PHE A 1 102 ? -2.386 -8.225 -10.305 1.00 96.56 102 PHE A O 1
ATOM 826 N N . GLY A 1 103 ? -2.375 -8.054 -12.551 1.00 95.50 103 GLY A N 1
ATOM 827 C CA . GLY A 1 103 ? -3.646 -8.745 -12.797 1.00 95.50 103 GLY A CA 1
ATOM 828 C C . GLY A 1 103 ? -3.507 -10.241 -13.067 1.00 95.50 103 GLY A C 1
ATOM 829 O O . GLY A 1 103 ? -4.508 -10.946 -13.214 1.00 95.50 103 GLY A O 1
ATOM 830 N N . ARG A 1 104 ? -2.277 -10.767 -13.140 1.00 96.25 104 ARG A N 1
ATOM 831 C CA . ARG A 1 104 ? -2.054 -12.190 -13.425 1.00 96.25 104 ARG A CA 1
ATOM 832 C C . ARG A 1 104 ? -2.709 -13.078 -12.367 1.00 96.25 104 ARG A C 1
ATOM 834 O O . ARG A 1 104 ? -2.635 -12.762 -11.181 1.00 96.25 104 ARG A O 1
ATOM 841 N N . PRO A 1 105 ? -3.207 -14.277 -12.727 1.00 96.50 105 PRO A N 1
ATOM 842 C CA . PRO A 1 105 ? -3.786 -15.202 -11.749 1.00 96.50 105 PRO A CA 1
ATOM 843 C C . PRO A 1 105 ? -2.845 -15.545 -10.583 1.00 96.50 105 PRO A C 1
ATOM 845 O O . PRO A 1 105 ? -3.298 -15.766 -9.463 1.00 96.50 105 PRO A O 1
ATOM 848 N N . MET A 1 106 ? -1.530 -15.586 -10.832 1.00 94.31 106 MET A N 1
ATOM 849 C CA . MET A 1 106 ? -0.525 -15.774 -9.779 1.00 94.31 106 MET A CA 1
ATOM 850 C C . MET A 1 106 ? -0.400 -14.553 -8.865 1.00 94.31 106 MET A C 1
ATOM 852 O O . MET A 1 106 ? -0.308 -14.729 -7.654 1.00 94.31 106 MET A O 1
ATOM 856 N N . ALA A 1 107 ? -0.443 -13.342 -9.425 1.00 94.06 107 ALA A N 1
ATOM 857 C CA . ALA A 1 107 ? -0.414 -12.103 -8.659 1.00 94.06 107 ALA A CA 1
ATOM 858 C C . ALA A 1 107 ? -1.658 -11.981 -7.779 1.00 94.06 107 ALA A C 1
ATOM 860 O O . ALA A 1 107 ? -1.523 -11.714 -6.591 1.00 94.06 107 ALA A O 1
ATOM 861 N N . VAL A 1 108 ? -2.844 -12.279 -8.321 1.00 95.31 108 VAL A N 1
ATOM 862 C CA . VAL A 1 108 ? -4.120 -12.248 -7.587 1.00 95.31 108 VAL A CA 1
ATOM 863 C C . VAL A 1 108 ? -4.105 -13.198 -6.390 1.00 95.31 108 VAL A C 1
ATOM 865 O O . VAL A 1 108 ? -4.392 -12.768 -5.278 1.00 95.31 108 VAL A O 1
ATOM 868 N N . ARG A 1 109 ? -3.698 -14.464 -6.574 1.00 94.06 109 ARG A N 1
ATOM 869 C CA . ARG A 1 109 ? -3.540 -15.402 -5.444 1.00 94.06 109 ARG A CA 1
ATOM 870 C C . ARG A 1 109 ? -2.450 -14.956 -4.469 1.00 94.06 109 ARG A C 1
ATOM 872 O O . ARG A 1 109 ? -2.574 -15.160 -3.270 1.00 94.06 109 ARG A O 1
ATOM 879 N N . GLY A 1 110 ? -1.394 -14.340 -4.995 1.00 89.50 110 GLY A N 1
ATOM 880 C CA . GLY A 1 110 ? -0.249 -13.868 -4.231 1.00 89.50 110 GLY A CA 1
ATOM 881 C C . GLY A 1 110 ? -0.547 -12.712 -3.279 1.00 89.50 110 GLY A C 1
ATOM 882 O O . GLY A 1 110 ? 0.260 -12.490 -2.382 1.00 89.50 110 GLY A O 1
ATOM 883 N N . ARG A 1 111 ? -1.658 -11.979 -3.458 1.00 92.38 111 ARG A N 1
ATOM 884 C CA . ARG A 1 111 ? -1.966 -10.758 -2.688 1.00 92.38 111 ARG A CA 1
ATOM 885 C C . ARG A 1 111 ? -1.989 -11.017 -1.184 1.00 92.38 111 ARG A C 1
ATOM 887 O O . ARG A 1 111 ? -1.421 -10.231 -0.439 1.00 92.38 111 ARG A O 1
ATOM 894 N N . GLU A 1 112 ? -2.593 -12.128 -0.770 1.00 86.00 112 GLU A N 1
ATOM 895 C CA . GLU A 1 112 ? -2.728 -12.520 0.640 1.00 86.00 112 GLU A CA 1
ATOM 896 C C . GLU A 1 112 ? -1.659 -13.526 1.089 1.00 86.00 112 GLU A C 1
ATOM 898 O O . GLU A 1 112 ? -1.313 -13.581 2.267 1.00 86.00 112 GLU A O 1
ATOM 903 N N . THR A 1 113 ? -1.121 -14.333 0.166 1.00 84.75 113 THR A N 1
ATOM 904 C CA . THR A 1 113 ? -0.190 -15.418 0.517 1.00 84.75 113 THR A CA 1
ATOM 905 C C . THR A 1 113 ? 1.266 -14.972 0.590 1.00 84.75 113 THR A C 1
ATOM 907 O O . THR A 1 113 ? 2.079 -15.629 1.238 1.00 84.75 113 THR A O 1
ATOM 910 N N . LEU A 1 114 ? 1.634 -13.906 -0.127 1.00 85.69 114 LEU A N 1
ATOM 911 C CA . LEU A 1 114 ? 2.994 -13.375 -0.142 1.00 85.69 114 LEU A CA 1
ATOM 912 C C . LEU A 1 114 ? 3.104 -12.189 0.805 1.00 85.69 114 LEU A C 1
ATOM 914 O O . LEU A 1 114 ? 2.157 -11.427 0.993 1.00 85.69 114 LEU A O 1
ATOM 918 N N . CYS A 1 115 ? 4.298 -11.975 1.361 1.00 89.75 115 CYS A N 1
ATOM 919 C CA . CYS A 1 115 ? 4.533 -10.714 2.044 1.00 89.75 115 CYS A CA 1
ATOM 920 C C . CYS A 1 115 ? 4.492 -9.560 1.014 1.00 89.75 115 CYS A C 1
ATOM 922 O O . CYS A 1 115 ? 4.963 -9.734 -0.118 1.00 89.75 115 CYS A O 1
ATOM 924 N N . PRO A 1 116 ? 3.966 -8.376 1.381 1.00 92.69 116 PRO A N 1
ATOM 925 C CA . PRO A 1 116 ? 3.740 -7.288 0.427 1.00 92.69 116 PRO A CA 1
ATOM 926 C C . PRO A 1 116 ? 4.989 -6.884 -0.366 1.00 92.69 116 PRO A C 1
ATOM 928 O O . PRO A 1 116 ? 4.925 -6.712 -1.579 1.00 92.69 116 PRO A O 1
ATOM 931 N N . ALA A 1 117 ? 6.149 -6.794 0.291 1.00 92.69 117 ALA A N 1
ATOM 932 C CA . ALA A 1 117 ? 7.403 -6.455 -0.378 1.00 92.69 117 ALA A CA 1
ATOM 933 C C . ALA A 1 117 ? 7.809 -7.508 -1.428 1.00 92.69 117 ALA A C 1
ATOM 935 O O . ALA A 1 117 ? 8.229 -7.150 -2.525 1.00 92.69 117 ALA A O 1
ATOM 936 N N . THR A 1 118 ? 7.643 -8.803 -1.136 1.00 92.00 118 THR A N 1
ATOM 937 C CA . THR A 1 118 ? 7.925 -9.873 -2.106 1.00 92.00 118 THR A CA 1
ATOM 938 C C . THR A 1 118 ? 6.939 -9.855 -3.269 1.00 92.00 118 THR A C 1
ATOM 940 O O . THR A 1 118 ? 7.358 -10.060 -4.405 1.00 92.00 118 THR A O 1
ATOM 943 N N . TRP A 1 119 ? 5.661 -9.560 -3.016 1.00 95.88 119 TRP A N 1
ATOM 944 C CA . TRP A 1 119 ? 4.666 -9.413 -4.078 1.00 95.88 119 TRP A CA 1
ATOM 945 C C . TRP A 1 119 ? 5.065 -8.311 -5.071 1.00 95.88 119 TRP A C 1
ATOM 947 O O . TRP A 1 119 ? 5.115 -8.554 -6.276 1.00 95.88 119 TRP A O 1
ATOM 957 N N . TRP A 1 120 ? 5.459 -7.136 -4.567 1.00 97.06 120 TRP A N 1
ATOM 958 C CA . TRP A 1 120 ? 5.950 -6.039 -5.406 1.00 97.06 120 TRP A CA 1
ATOM 959 C C . TRP A 1 120 ? 7.215 -6.404 -6.182 1.00 97.06 120 TRP A C 1
ATOM 961 O O . TRP A 1 120 ? 7.313 -6.100 -7.369 1.00 97.06 120 TRP A O 1
ATOM 971 N N . SER A 1 121 ? 8.164 -7.107 -5.560 1.00 95.69 121 SER A N 1
ATOM 972 C CA . SER A 1 121 ? 9.371 -7.585 -6.248 1.00 95.69 121 SER A CA 1
ATOM 973 C C . SER A 1 121 ? 9.071 -8.551 -7.402 1.00 95.69 121 SER A C 1
ATOM 975 O O . SER A 1 121 ? 9.828 -8.589 -8.366 1.00 95.69 121 SER A O 1
ATOM 977 N N . MET A 1 122 ? 7.983 -9.324 -7.326 1.00 93.50 122 MET A N 1
ATOM 978 C CA . MET A 1 122 ? 7.620 -10.310 -8.352 1.00 93.50 122 MET A CA 1
ATOM 979 C C . MET A 1 122 ? 6.780 -9.731 -9.491 1.00 93.50 122 MET A C 1
ATOM 981 O O . MET A 1 122 ? 6.991 -10.113 -10.636 1.00 93.50 122 MET A O 1
ATOM 985 N N . PHE A 1 123 ? 5.826 -8.851 -9.183 1.00 95.38 123 PHE A N 1
ATOM 986 C CA . PHE A 1 123 ? 4.808 -8.409 -10.148 1.00 95.38 123 PHE A CA 1
ATOM 987 C C . PHE A 1 123 ? 4.918 -6.929 -10.536 1.00 95.38 123 PHE A C 1
ATOM 989 O O . PHE A 1 123 ? 4.194 -6.470 -11.410 1.00 95.38 123 PHE A O 1
ATOM 996 N N . GLY A 1 124 ? 5.824 -6.176 -9.905 1.00 94.12 124 GLY A N 1
ATOM 997 C CA . GLY A 1 124 ? 6.073 -4.764 -10.206 1.00 94.12 124 GLY A CA 1
ATOM 998 C C . GLY A 1 124 ? 7.137 -4.503 -11.276 1.00 94.12 124 GLY A C 1
ATOM 999 O O . GLY A 1 124 ? 7.480 -3.345 -11.490 1.00 94.12 124 GLY A O 1
ATOM 1000 N N . SER A 1 125 ? 7.680 -5.532 -11.934 1.00 92.31 125 SER A N 1
ATOM 1001 C CA . SER A 1 125 ? 8.825 -5.406 -12.856 1.00 92.31 125 SER A CA 1
ATOM 1002 C C . SER A 1 125 ? 8.588 -4.457 -14.029 1.00 92.31 125 SER A C 1
ATOM 1004 O O . SER A 1 125 ? 9.525 -3.796 -14.471 1.00 92.31 125 SER A O 1
ATOM 1006 N N . ASP A 1 126 ? 7.344 -4.354 -14.500 1.00 92.69 126 ASP A N 1
ATOM 1007 C CA . ASP A 1 126 ? 6.962 -3.458 -15.599 1.00 92.69 126 ASP A CA 1
ATOM 1008 C C . ASP A 1 126 ? 7.088 -1.971 -15.217 1.00 92.69 126 ASP A C 1
ATOM 1010 O O . ASP A 1 126 ? 7.196 -1.105 -16.083 1.00 92.69 126 ASP A O 1
ATOM 1014 N N . HIS A 1 127 ? 7.109 -1.666 -13.915 1.00 94.81 127 HIS A N 1
ATOM 1015 C CA . HIS A 1 127 ? 7.126 -0.310 -13.370 1.00 94.81 127 HIS A CA 1
ATOM 1016 C C . HIS A 1 127 ? 8.243 -0.165 -12.319 1.00 94.81 127 HIS A C 1
ATOM 1018 O O . HIS A 1 127 ? 7.958 -0.085 -11.120 1.00 94.81 127 HIS A O 1
ATOM 1024 N N . PRO A 1 128 ? 9.524 -0.099 -12.730 1.00 94.31 128 PRO A N 1
ATOM 1025 C CA . PRO A 1 128 ? 10.672 -0.233 -11.827 1.00 94.31 128 PRO A CA 1
ATOM 1026 C C . PRO A 1 128 ? 10.739 0.845 -10.735 1.00 94.31 128 PRO A C 1
ATOM 1028 O O . PRO A 1 128 ? 11.079 0.536 -9.592 1.00 94.31 128 PRO A O 1
ATOM 1031 N N . ASN A 1 129 ? 10.365 2.092 -11.040 1.00 96.00 129 ASN A N 1
ATOM 1032 C CA . ASN A 1 129 ? 10.360 3.181 -10.054 1.00 96.00 129 ASN A CA 1
ATOM 1033 C C . ASN A 1 129 ? 9.294 2.956 -8.976 1.00 96.00 129 ASN A C 1
ATOM 1035 O O . ASN A 1 129 ? 9.584 3.024 -7.782 1.00 96.00 129 ASN A O 1
ATOM 1039 N N . LEU A 1 130 ? 8.075 2.602 -9.398 1.00 96.44 130 LEU A N 1
ATOM 1040 C CA . LEU A 1 130 ? 6.978 2.280 -8.487 1.00 96.44 130 LEU A CA 1
ATOM 1041 C C . LEU A 1 130 ? 7.302 1.034 -7.653 1.00 96.44 130 LEU A C 1
ATOM 1043 O O . LEU A 1 130 ? 7.093 1.035 -6.444 1.00 96.44 130 LEU A O 1
ATOM 1047 N N . GLN A 1 131 ? 7.873 -0.002 -8.272 1.00 96.62 131 GLN A N 1
ATOM 1048 C CA . GLN A 1 131 ? 8.317 -1.213 -7.586 1.00 96.62 131 GLN A CA 1
ATOM 1049 C C . GLN A 1 131 ? 9.362 -0.904 -6.516 1.00 96.62 131 GLN A C 1
ATOM 1051 O O . GLN A 1 131 ? 9.206 -1.311 -5.365 1.00 96.62 131 GLN A O 1
ATOM 1056 N N . ARG A 1 132 ? 10.424 -0.176 -6.873 1.00 95.81 132 ARG A N 1
ATOM 1057 C CA . ARG A 1 132 ? 11.493 0.193 -5.940 1.00 95.81 132 ARG A CA 1
ATOM 1058 C C . ARG A 1 132 ? 10.943 1.002 -4.771 1.00 95.81 132 ARG A C 1
ATOM 1060 O O . ARG A 1 132 ? 11.284 0.716 -3.622 1.00 95.81 132 ARG A O 1
ATOM 1067 N N . PHE A 1 133 ? 10.084 1.976 -5.059 1.00 96.06 133 PHE A N 1
ATOM 1068 C CA . PHE A 1 133 ? 9.408 2.783 -4.052 1.00 96.06 133 PHE A CA 1
ATOM 1069 C C . PHE A 1 133 ? 8.557 1.916 -3.113 1.00 96.06 133 PHE A C 1
ATOM 1071 O O . PHE A 1 133 ? 8.716 1.980 -1.890 1.00 96.06 133 PHE A O 1
ATOM 1078 N N . ALA A 1 134 ? 7.729 1.030 -3.670 1.00 95.94 134 ALA A N 1
ATOM 1079 C CA . ALA A 1 134 ? 6.843 0.179 -2.891 1.00 95.94 134 ALA A CA 1
ATOM 1080 C C . ALA A 1 134 ? 7.609 -0.804 -2.000 1.00 95.94 134 ALA A C 1
ATOM 1082 O O . ALA A 1 134 ? 7.340 -0.902 -0.801 1.00 95.94 134 ALA A O 1
ATOM 1083 N N . VAL A 1 135 ? 8.626 -1.475 -2.549 1.00 94.62 135 VAL A N 1
ATOM 1084 C CA . VAL A 1 135 ? 9.506 -2.371 -1.787 1.00 94.62 135 VAL A CA 1
ATOM 1085 C C . VAL A 1 135 ? 10.211 -1.603 -0.671 1.00 94.62 135 VAL A C 1
ATOM 1087 O O . VAL A 1 135 ? 10.276 -2.100 0.455 1.00 94.62 135 VAL A O 1
ATOM 1090 N N . ARG A 1 136 ? 10.696 -0.383 -0.934 1.00 93.56 136 ARG A N 1
ATOM 1091 C CA . ARG A 1 136 ? 11.383 0.447 0.067 1.00 93.56 136 ARG A CA 1
ATOM 1092 C C . ARG A 1 136 ? 10.483 0.794 1.248 1.00 93.56 136 ARG A C 1
ATOM 1094 O O . ARG A 1 136 ? 10.960 0.718 2.378 1.00 93.56 136 ARG A O 1
ATOM 1101 N N . ILE A 1 137 ? 9.220 1.147 1.003 1.00 92.69 137 ILE A N 1
ATOM 1102 C CA . ILE A 1 137 ? 8.239 1.456 2.055 1.00 92.69 137 ILE A CA 1
ATOM 1103 C C . ILE A 1 137 ? 7.829 0.191 2.814 1.00 92.69 137 ILE A C 1
ATOM 1105 O O . ILE A 1 137 ? 7.847 0.164 4.044 1.00 92.69 137 ILE A O 1
ATOM 1109 N N . LEU A 1 138 ? 7.494 -0.880 2.095 1.00 90.69 138 LEU A N 1
ATOM 1110 C CA . LEU A 1 138 ? 6.952 -2.106 2.687 1.00 90.69 138 LEU A CA 1
ATOM 1111 C C . LEU A 1 138 ? 8.003 -2.943 3.425 1.00 90.69 138 LEU A C 1
ATOM 1113 O O . LEU A 1 138 ? 7.642 -3.748 4.281 1.00 90.69 138 LEU A O 1
ATOM 1117 N N . SER A 1 139 ? 9.287 -2.737 3.127 1.00 88.69 139 SER A N 1
ATOM 1118 C CA . SER A 1 139 ? 10.402 -3.399 3.816 1.00 88.69 139 SER A CA 1
ATOM 1119 C C . SER A 1 139 ? 10.837 -2.685 5.101 1.00 88.69 139 SER A C 1
ATOM 1121 O O . SER A 1 139 ? 11.710 -3.192 5.805 1.00 88.69 139 SER A O 1
ATOM 1123 N N . GLN A 1 140 ? 10.254 -1.527 5.436 1.00 81.38 140 GLN A N 1
ATOM 1124 C CA . GLN A 1 140 ? 10.549 -0.855 6.703 1.00 81.38 140 GLN A CA 1
ATOM 1125 C C . GLN A 1 140 ? 9.972 -1.650 7.882 1.00 81.38 140 GLN A C 1
ATOM 1127 O O . GLN A 1 140 ? 8.787 -1.991 7.918 1.00 81.38 140 GLN A O 1
ATOM 1132 N N . THR A 1 141 ? 10.802 -1.924 8.887 1.00 61.84 141 THR A N 1
ATOM 1133 C CA . THR A 1 141 ? 10.364 -2.533 10.148 1.00 61.84 141 THR A CA 1
ATOM 1134 C C . THR A 1 141 ? 9.669 -1.498 11.031 1.00 61.84 141 THR A C 1
ATOM 1136 O O . THR A 1 141 ? 10.317 -0.558 11.486 1.00 61.84 141 THR A O 1
ATOM 1139 N N . CYS A 1 142 ? 8.386 -1.692 11.351 1.00 55.72 142 CYS A N 1
ATOM 1140 C CA . CYS A 1 142 ? 7.753 -0.998 12.481 1.00 55.72 142 CYS A CA 1
ATOM 1141 C C . CYS A 1 142 ? 8.273 -1.597 13.784 1.00 55.72 142 CYS A C 1
ATOM 1143 O O . CYS A 1 142 ? 8.027 -2.771 14.064 1.00 55.72 142 CYS A O 1
ATOM 1145 N N . ILE A 1 143 ? 8.936 -0.787 14.604 1.00 44.59 143 ILE A N 1
ATOM 1146 C CA . ILE A 1 143 ? 9.095 -1.086 16.023 1.00 44.59 143 ILE A CA 1
ATOM 1147 C C . ILE A 1 143 ? 8.088 -0.213 16.764 1.00 44.59 143 ILE A C 1
ATOM 1149 O O . ILE A 1 143 ? 8.227 1.005 16.802 1.00 44.59 143 ILE A O 1
ATOM 1153 N N . MET A 1 144 ? 7.080 -0.845 17.356 1.00 42.25 144 MET A N 1
ATOM 1154 C CA . MET A 1 144 ? 6.131 -0.190 18.247 1.00 42.25 144 MET A CA 1
ATOM 1155 C C . MET A 1 144 ? 6.737 -0.195 19.654 1.00 42.25 144 MET A C 1
ATOM 1157 O O . MET A 1 144 ? 6.407 -1.033 20.487 1.00 42.25 144 MET A O 1
ATOM 1161 N N . THR A 1 145 ? 7.704 0.680 19.927 1.00 40.53 145 THR A N 1
ATOM 1162 C CA . THR A 1 145 ? 7.935 1.052 21.326 1.00 40.53 145 THR A CA 1
ATOM 1163 C C . THR A 1 145 ? 6.982 2.186 21.614 1.00 40.53 145 THR A C 1
ATOM 1165 O O . THR A 1 145 ? 7.108 3.220 20.969 1.00 40.53 145 THR A O 1
ATOM 1168 N N . THR A 1 146 ? 6.069 2.000 22.570 1.00 37.75 146 THR A N 1
ATOM 1169 C CA . THR A 1 146 ? 5.379 3.095 23.267 1.00 37.75 146 THR A CA 1
ATOM 1170 C C . THR A 1 146 ? 6.442 4.127 23.631 1.00 37.75 146 THR A C 1
ATOM 1172 O O . THR A 1 146 ? 7.265 3.906 24.534 1.00 37.75 146 THR A O 1
ATOM 1175 N N . SER A 1 147 ? 6.532 5.164 22.807 1.00 47.78 147 SER A N 1
ATOM 1176 C CA . SER A 1 147 ? 7.728 5.991 22.689 1.00 47.78 147 SER A CA 1
ATOM 1177 C C . SER A 1 147 ? 7.959 6.786 23.968 1.00 47.78 147 SER A C 1
ATOM 1179 O O . SER A 1 147 ? 9.094 7.096 24.292 1.00 47.78 147 SER A O 1
ATOM 1181 N N . ASP A 1 148 ? 6.964 6.930 24.834 1.00 38.34 148 ASP A N 1
ATOM 1182 C CA . ASP A 1 148 ? 7.155 7.590 26.121 1.00 38.34 148 ASP A CA 1
ATOM 1183 C C . ASP A 1 148 ? 8.011 6.835 27.146 1.00 38.34 148 ASP A C 1
ATOM 1185 O O . ASP A 1 148 ? 8.456 7.440 28.115 1.00 38.34 148 ASP A O 1
ATOM 1189 N N . ARG A 1 149 ? 8.328 5.544 26.975 1.00 39.94 149 ARG A N 1
ATOM 1190 C CA . ARG A 1 149 ? 9.291 4.868 27.881 1.00 39.94 149 ARG A CA 1
ATOM 1191 C C . ARG A 1 149 ? 10.660 4.640 27.264 1.00 39.94 149 ARG A C 1
ATOM 1193 O O . ARG A 1 149 ? 11.654 4.734 27.975 1.00 39.94 149 ARG A O 1
ATOM 1200 N N . ALA A 1 150 ? 10.739 4.391 25.958 1.00 38.84 150 ALA A N 1
ATOM 1201 C CA . ALA A 1 150 ? 12.021 4.232 25.267 1.00 38.84 150 ALA A CA 1
ATOM 1202 C C . ALA A 1 150 ? 12.624 5.581 24.835 1.00 38.84 150 ALA A C 1
ATOM 1204 O O . ALA A 1 150 ? 13.841 5.759 24.907 1.00 38.84 150 ALA A O 1
ATOM 1205 N N . CYS A 1 151 ? 11.789 6.544 24.434 1.00 37.75 151 CYS A N 1
ATOM 1206 C CA . CYS A 1 151 ? 12.220 7.889 24.070 1.00 37.75 151 CYS A CA 1
ATOM 1207 C C . CYS A 1 151 ? 12.448 8.753 25.305 1.00 37.75 151 CYS A C 1
ATOM 1209 O O . CYS A 1 151 ? 13.444 9.450 25.310 1.00 37.75 151 CYS A O 1
ATOM 1211 N N . ASN A 1 152 ? 11.696 8.625 26.407 1.00 37.03 152 ASN A N 1
ATOM 1212 C CA . ASN A 1 152 ? 12.064 9.338 27.644 1.00 37.03 152 ASN A CA 1
ATOM 1213 C C . ASN A 1 152 ? 13.287 8.718 28.335 1.00 37.03 152 ASN A C 1
ATOM 1215 O O . ASN A 1 152 ? 14.130 9.452 28.844 1.00 37.03 152 ASN A O 1
ATOM 1219 N N . ALA A 1 153 ? 13.486 7.395 28.267 1.00 35.88 153 ALA A N 1
ATOM 1220 C CA . ALA A 1 153 ? 14.753 6.807 28.711 1.00 35.88 153 ALA A CA 1
ATOM 1221 C C . ALA A 1 153 ? 15.949 7.343 27.904 1.00 35.88 153 ALA A C 1
ATOM 1223 O O . ALA A 1 153 ? 17.009 7.555 28.481 1.00 35.88 153 ALA A O 1
ATOM 1224 N N . ASN A 1 154 ? 15.787 7.628 26.605 1.00 44.59 154 ASN A N 1
ATOM 1225 C CA . ASN A 1 154 ? 16.860 8.189 25.779 1.00 44.59 154 ASN A CA 1
ATOM 1226 C C . ASN A 1 154 ? 16.930 9.731 25.813 1.00 44.59 154 ASN A C 1
ATOM 1228 O O . ASN A 1 154 ? 18.024 10.280 25.783 1.00 44.59 154 ASN A O 1
ATOM 1232 N N . ALA A 1 155 ? 15.820 10.451 25.950 1.00 36.38 155 ALA A N 1
ATOM 1233 C CA . ALA A 1 155 ? 15.763 11.913 25.975 1.00 36.38 155 ALA A CA 1
ATOM 1234 C C . ALA A 1 155 ? 16.332 12.472 27.286 1.00 36.38 155 ALA A C 1
ATOM 1236 O O . ALA A 1 155 ? 17.097 13.434 27.249 1.00 36.38 155 ALA A O 1
ATOM 1237 N N . TYR A 1 156 ? 16.093 11.803 28.424 1.00 41.38 156 TYR A N 1
ATOM 1238 C CA . TYR A 1 156 ? 16.786 12.112 29.684 1.00 41.38 156 TYR A CA 1
ATOM 1239 C C . TYR A 1 156 ? 18.266 11.686 29.685 1.00 41.38 156 TYR A C 1
ATOM 1241 O O . TYR A 1 156 ? 19.044 12.177 30.500 1.00 41.38 156 TYR A O 1
ATOM 1249 N N . LEU A 1 157 ? 18.697 10.802 28.776 1.00 43.72 157 LEU A N 1
ATOM 1250 C CA . LEU A 1 157 ? 20.111 10.432 28.624 1.00 43.72 157 LEU A CA 1
ATOM 1251 C C . LEU A 1 157 ? 20.890 11.375 27.692 1.00 43.72 157 LEU A C 1
ATOM 1253 O O . LEU A 1 157 ? 22.120 11.374 27.742 1.00 43.72 157 LEU A O 1
ATOM 1257 N N . HIS A 1 158 ? 20.208 12.186 26.877 1.00 47.97 158 HIS A N 1
ATOM 1258 C CA . HIS A 1 158 ? 20.834 13.045 25.867 1.00 47.97 158 HIS A CA 1
ATOM 1259 C C . HIS A 1 158 ? 21.064 14.502 26.289 1.00 47.97 158 HIS A C 1
ATOM 1261 O O . HIS A 1 158 ? 21.731 15.225 25.553 1.00 47.97 158 HIS A O 1
ATOM 1267 N N . SER A 1 159 ? 20.608 14.948 27.465 1.00 43.53 159 SER A N 1
ATOM 1268 C CA . SER A 1 159 ? 20.866 16.334 27.888 1.00 43.53 159 SER A CA 1
ATOM 1269 C C . SER A 1 159 ? 22.224 16.545 28.574 1.00 43.53 159 SER A C 1
ATOM 1271 O O . SER A 1 159 ? 22.633 17.692 28.730 1.00 43.53 159 SER A O 1
ATOM 1273 N N . SER A 1 160 ? 22.949 15.494 28.993 1.00 52.81 160 SER A N 1
ATOM 1274 C CA . SER A 1 160 ? 24.219 15.691 29.721 1.00 52.81 160 SER A CA 1
ATOM 1275 C C . SER A 1 160 ? 25.179 14.487 29.752 1.00 52.81 160 SER A C 1
ATOM 1277 O O . SER A 1 160 ? 25.574 14.058 30.841 1.00 52.81 160 SER A O 1
ATOM 1279 N N . LYS A 1 161 ? 25.586 13.909 28.610 1.00 57.16 161 LYS A N 1
ATOM 1280 C CA . LYS A 1 161 ? 26.565 12.800 28.633 1.00 57.16 161 LYS A CA 1
ATOM 1281 C C . LYS A 1 161 ? 27.723 12.964 27.654 1.00 57.16 161 LYS A C 1
ATOM 1283 O O . LYS A 1 161 ? 27.565 13.302 26.489 1.00 57.16 161 LYS A O 1
ATOM 1288 N N . ASN A 1 162 ? 28.909 12.773 28.220 1.00 67.19 162 ASN A N 1
ATOM 1289 C CA . ASN A 1 162 ? 30.232 12.972 27.646 1.00 67.19 162 ASN A CA 1
ATOM 1290 C C . ASN A 1 162 ? 30.395 12.153 26.349 1.00 67.19 162 ASN A C 1
ATOM 1292 O O . ASN A 1 162 ? 29.929 11.016 26.287 1.00 67.19 162 ASN A O 1
ATOM 1296 N N . ARG A 1 163 ? 31.080 12.690 25.329 1.00 70.25 163 ARG A N 1
ATOM 1297 C CA . ARG A 1 163 ? 31.201 12.089 23.977 1.00 70.25 163 ARG A CA 1
ATOM 1298 C C . ARG A 1 163 ? 31.592 10.601 23.993 1.00 70.25 163 ARG A C 1
ATOM 1300 O O . ARG A 1 163 ? 31.077 9.814 23.203 1.00 70.25 163 ARG A O 1
ATOM 1307 N N . LEU A 1 164 ? 32.449 10.217 24.938 1.00 72.56 164 LEU A N 1
ATOM 1308 C CA . LEU A 1 164 ? 32.913 8.841 25.139 1.00 72.56 164 LEU A CA 1
ATOM 1309 C C . LEU A 1 164 ? 31.789 7.860 25.514 1.00 72.56 164 LEU A C 1
ATOM 1311 O O . LEU A 1 164 ? 31.829 6.695 25.128 1.00 72.56 164 LEU A O 1
ATOM 1315 N N . GLU A 1 165 ? 30.776 8.302 26.260 1.00 65.62 165 GLU A N 1
ATOM 1316 C CA . GLU A 1 165 ? 29.636 7.448 26.620 1.00 65.62 165 GLU A CA 1
ATOM 1317 C C . GLU A 1 165 ? 28.722 7.197 25.418 1.00 65.62 165 GLU A C 1
ATOM 1319 O O . GLU A 1 165 ? 28.138 6.120 25.291 1.00 65.62 165 GLU A O 1
ATOM 1324 N N . GLN A 1 166 ? 28.644 8.163 24.504 1.00 65.31 166 GLN A N 1
ATOM 1325 C CA . GLN A 1 166 ? 27.849 8.052 23.289 1.00 65.31 166 GLN A CA 1
ATOM 1326 C C . GLN A 1 166 ? 28.506 7.123 22.263 1.00 65.31 166 GLN A C 1
ATOM 1328 O O . GLN A 1 166 ? 27.823 6.284 21.676 1.00 65.31 166 GLN A O 1
ATOM 1333 N N . GLU A 1 167 ? 29.831 7.204 22.117 1.00 72.44 167 GLU A N 1
ATOM 1334 C CA . GLU A 1 167 ? 30.615 6.246 21.325 1.00 72.44 167 GLU A CA 1
ATOM 1335 C C . GLU A 1 167 ? 30.466 4.821 21.890 1.00 72.44 167 GLU A C 1
ATOM 1337 O O . GLU A 1 167 ? 30.069 3.915 21.158 1.00 72.44 167 GLU A O 1
ATOM 1342 N N . ARG A 1 168 ? 30.602 4.631 23.213 1.00 75.94 168 ARG A N 1
ATOM 1343 C CA . ARG A 1 168 ? 30.390 3.317 23.856 1.00 75.94 168 ARG A CA 1
ATOM 1344 C C . ARG A 1 168 ? 28.988 2.749 23.642 1.00 75.94 168 ARG A C 1
ATOM 1346 O O . ARG A 1 168 ? 28.837 1.540 23.469 1.00 75.94 168 ARG A O 1
ATOM 1353 N N . LEU A 1 169 ? 27.956 3.591 23.678 1.00 72.38 169 LEU A N 1
ATOM 1354 C CA . LEU A 1 169 ? 26.579 3.155 23.451 1.00 72.38 169 LEU A CA 1
ATOM 1355 C C . LEU A 1 169 ? 26.358 2.721 21.996 1.00 72.38 169 LEU A C 1
ATOM 1357 O O . LEU A 1 169 ? 25.663 1.733 21.750 1.00 72.38 169 LEU A O 1
ATOM 1361 N N . ASN A 1 170 ? 26.948 3.441 21.042 1.00 71.69 170 ASN A N 1
ATOM 1362 C CA . ASN A 1 170 ? 26.891 3.086 19.627 1.00 71.69 170 ASN A CA 1
ATOM 1363 C C . ASN A 1 170 ? 27.612 1.759 19.358 1.00 71.69 170 ASN A C 1
ATOM 1365 O O . ASN A 1 170 ? 27.045 0.891 18.693 1.00 71.69 170 ASN A O 1
ATOM 1369 N N . ASP A 1 171 ? 28.782 1.550 19.964 1.00 78.88 171 ASP A N 1
ATOM 1370 C CA . ASP A 1 171 ? 29.524 0.289 19.871 1.00 78.88 171 ASP A CA 1
ATOM 1371 C C . ASP A 1 171 ? 28.730 -0.883 20.464 1.00 78.88 171 ASP A C 1
ATOM 1373 O O . ASP A 1 171 ? 28.635 -1.954 19.864 1.00 78.88 171 ASP A O 1
ATOM 1377 N N . LEU A 1 172 ? 28.074 -0.679 21.610 1.00 79.69 172 LEU A N 1
ATOM 1378 C CA . LEU A 1 172 ? 27.204 -1.686 22.229 1.00 79.69 172 LEU A CA 1
ATOM 1379 C C . LEU A 1 172 ? 26.003 -2.045 21.347 1.00 79.69 172 LEU A C 1
ATOM 1381 O O . LEU A 1 172 ? 25.658 -3.224 21.225 1.00 79.69 172 LEU A O 1
ATOM 1385 N N . LYS A 1 173 ? 25.373 -1.049 20.711 1.00 72.44 173 LYS A N 1
ATOM 1386 C CA . LYS A 1 173 ? 24.284 -1.276 19.747 1.00 72.44 173 LYS A CA 1
ATOM 1387 C C . LYS A 1 173 ? 24.781 -2.077 18.542 1.00 72.44 173 LYS A C 1
ATOM 1389 O O . LYS A 1 173 ? 24.118 -3.035 18.145 1.00 72.44 173 LYS A O 1
ATOM 1394 N N . PHE A 1 174 ? 25.957 -1.737 18.017 1.00 78.25 174 PHE A N 1
ATOM 1395 C CA . PHE A 1 174 ? 26.591 -2.432 16.898 1.00 78.25 174 PHE A CA 1
ATOM 1396 C C . PHE A 1 174 ? 26.921 -3.895 17.232 1.00 78.25 174 PHE A C 1
ATOM 1398 O O . PHE A 1 174 ? 26.532 -4.804 16.497 1.00 78.25 174 PHE A O 1
ATOM 1405 N N . VAL A 1 175 ? 27.559 -4.152 18.377 1.00 84.19 175 VAL A N 1
ATOM 1406 C CA . VAL A 1 175 ? 27.890 -5.512 18.838 1.00 84.19 175 VAL A CA 1
ATOM 1407 C C . VAL A 1 175 ? 26.626 -6.341 19.054 1.00 84.19 175 VAL A C 1
ATOM 1409 O O . VAL A 1 175 ? 26.548 -7.478 18.591 1.00 84.19 175 VAL A O 1
ATOM 1412 N N . ARG A 1 176 ? 25.601 -5.773 19.701 1.00 77.00 176 ARG A N 1
ATOM 1413 C CA . ARG A 1 176 ? 24.330 -6.470 19.939 1.00 77.00 176 ARG A CA 1
ATOM 1414 C C . ARG A 1 176 ? 23.628 -6.839 18.634 1.00 77.00 176 ARG A C 1
ATOM 1416 O O . ARG A 1 176 ? 23.107 -7.947 18.514 1.00 77.00 176 ARG A O 1
ATOM 1423 N N . TYR A 1 177 ? 23.625 -5.932 17.662 1.00 71.44 177 TYR A N 1
ATOM 1424 C CA . TYR A 1 177 ? 23.062 -6.190 16.342 1.00 71.44 177 TYR A CA 1
ATOM 1425 C C . TYR A 1 177 ? 23.799 -7.333 15.630 1.00 71.44 177 TYR A C 1
ATOM 1427 O O . TYR A 1 177 ? 23.163 -8.283 15.174 1.00 71.44 177 TYR A O 1
ATOM 1435 N N . ASN A 1 178 ? 25.133 -7.298 15.615 1.00 82.12 178 ASN A N 1
ATOM 1436 C CA . ASN A 1 178 ? 25.947 -8.330 14.971 1.00 82.12 178 ASN A CA 1
ATOM 1437 C C . ASN A 1 178 ? 25.841 -9.695 15.660 1.00 82.12 178 ASN A C 1
ATOM 1439 O O . ASN A 1 178 ? 25.776 -10.711 14.974 1.00 82.12 178 ASN A O 1
ATOM 1443 N N . LEU A 1 179 ? 25.738 -9.737 16.990 1.00 79.31 179 LEU A N 1
ATOM 1444 C CA . LEU A 1 179 ? 25.476 -10.975 17.730 1.00 79.31 179 LEU A CA 1
ATOM 1445 C C . LEU A 1 179 ? 24.129 -11.589 17.337 1.00 79.31 179 LEU A C 1
ATOM 1447 O O . LEU A 1 179 ? 24.046 -12.785 17.065 1.00 79.31 179 LEU A O 1
ATOM 1451 N N . HIS A 1 180 ? 23.075 -10.775 17.242 1.00 71.38 180 HIS A N 1
ATOM 1452 C CA . HIS A 1 180 ? 21.777 -11.251 16.764 1.00 71.38 180 HIS A CA 1
ATOM 1453 C C . HIS A 1 180 ? 21.819 -11.691 15.298 1.00 71.38 180 HIS A C 1
ATOM 1455 O O . HIS A 1 180 ? 21.150 -12.659 14.934 1.00 71.38 180 HIS A O 1
ATOM 1461 N N . TYR A 1 181 ? 22.598 -11.010 14.458 1.00 72.31 181 TYR A N 1
ATOM 1462 C CA . TYR A 1 181 ? 22.801 -11.397 13.066 1.00 72.31 181 TYR A CA 1
ATOM 1463 C C . TYR A 1 181 ? 23.515 -12.755 12.957 1.00 72.31 181 TYR A C 1
ATOM 1465 O O . TYR A 1 181 ? 23.038 -13.643 12.253 1.00 72.31 181 TYR A O 1
ATOM 1473 N N . GLN A 1 182 ? 24.589 -12.966 13.723 1.00 74.31 182 GLN A N 1
ATOM 1474 C CA . GLN A 1 182 ? 25.316 -14.238 13.785 1.00 74.31 182 GLN A CA 1
ATOM 1475 C C . GLN A 1 182 ? 24.455 -15.379 14.327 1.00 74.31 182 GLN A C 1
ATOM 1477 O O . GLN A 1 182 ? 24.477 -16.473 13.769 1.00 74.31 182 GLN A O 1
ATOM 1482 N N . GLN A 1 183 ? 23.647 -15.129 15.362 1.00 69.94 183 GLN A N 1
ATOM 1483 C CA . GLN A 1 183 ? 22.700 -16.125 15.863 1.00 69.94 183 GLN A CA 1
ATOM 1484 C C . GLN A 1 183 ? 21.716 -16.542 14.768 1.00 69.94 183 GLN A C 1
ATOM 1486 O O . GLN A 1 183 ? 21.535 -17.734 14.544 1.00 69.94 183 GLN A O 1
ATOM 1491 N N . ARG A 1 184 ? 21.130 -15.594 14.023 1.00 69.69 184 ARG A N 1
ATOM 1492 C CA . ARG A 1 184 ? 20.232 -15.927 12.903 1.00 69.69 184 ARG A CA 1
ATOM 1493 C C . ARG A 1 184 ? 20.945 -16.745 11.826 1.00 69.69 184 ARG A C 1
ATOM 1495 O O . ARG A 1 184 ? 20.402 -17.756 11.401 1.00 69.69 184 ARG A O 1
ATOM 1502 N N . GLN A 1 185 ? 22.161 -16.365 11.433 1.00 70.12 185 GLN A N 1
ATOM 1503 C CA . GLN A 1 185 ? 22.960 -17.115 10.452 1.00 70.12 185 GLN A CA 1
ATOM 1504 C C . GLN A 1 185 ? 23.281 -18.547 10.921 1.00 70.12 185 GLN A C 1
ATOM 1506 O O . GLN A 1 185 ? 23.223 -19.485 10.124 1.00 70.12 185 GLN A O 1
ATOM 1511 N N . PHE A 1 186 ? 23.545 -18.740 12.218 1.00 65.56 186 PHE A N 1
ATOM 1512 C CA . PHE A 1 186 ? 23.756 -20.058 12.825 1.00 65.56 186 PHE A CA 1
ATOM 1513 C C . PHE A 1 186 ? 22.497 -20.937 12.766 1.00 65.56 186 PHE A C 1
ATOM 1515 O O . PHE A 1 186 ? 22.590 -22.124 12.448 1.00 65.56 186 PHE A O 1
ATOM 1522 N N . TRP A 1 187 ? 21.316 -20.360 13.012 1.00 53.03 187 TRP A N 1
ATOM 1523 C CA . TRP A 1 187 ? 20.040 -21.069 12.866 1.00 53.03 187 TRP A CA 1
ATOM 1524 C C . TRP A 1 187 ? 19.742 -21.421 11.402 1.00 53.03 187 TRP A C 1
ATOM 1526 O O . TRP A 1 187 ? 19.394 -22.565 11.127 1.00 53.03 187 TRP A O 1
ATOM 1536 N N . TYR A 1 188 ? 19.957 -20.501 10.455 1.00 53.88 188 TYR A N 1
ATOM 1537 C CA . TYR A 1 188 ? 19.776 -20.770 9.019 1.00 53.88 188 TYR A CA 1
ATOM 1538 C C . TYR A 1 188 ? 20.739 -21.846 8.488 1.00 53.88 188 TYR A C 1
ATOM 1540 O O . TYR A 1 188 ? 20.325 -22.717 7.725 1.00 53.88 188 TYR A O 1
ATOM 1548 N N . SER A 1 189 ? 21.997 -21.844 8.938 1.00 56.16 189 SER A N 1
ATOM 1549 C CA . SER A 1 189 ? 22.987 -22.858 8.552 1.00 56.16 189 SER A CA 1
ATOM 1550 C C . SER A 1 189 ? 22.655 -24.242 9.124 1.00 56.16 189 SER A C 1
ATOM 1552 O O . SER A 1 189 ? 22.772 -25.235 8.413 1.00 56.16 189 SER A O 1
ATOM 1554 N N . ASN A 1 190 ? 22.174 -24.332 10.372 1.00 52.44 190 ASN A N 1
ATOM 1555 C CA . ASN A 1 190 ? 21.748 -25.608 10.966 1.00 52.44 190 ASN A CA 1
ATOM 1556 C C . ASN A 1 190 ? 20.462 -26.169 10.344 1.00 52.44 190 ASN A C 1
ATOM 1558 O O . ASN A 1 190 ? 20.331 -27.388 10.224 1.00 52.44 190 ASN A O 1
ATOM 1562 N N . PHE A 1 191 ? 19.532 -25.304 9.929 1.00 52.19 191 PHE A N 1
ATOM 1563 C CA . PHE A 1 191 ? 18.293 -25.721 9.266 1.00 52.19 191 PHE A CA 1
ATOM 1564 C C . PHE A 1 191 ? 18.555 -26.272 7.858 1.00 52.19 191 PHE A C 1
ATOM 1566 O O . PHE A 1 191 ? 17.958 -27.275 7.466 1.00 52.19 191 PHE A O 1
ATOM 1573 N N . LEU A 1 192 ? 19.502 -25.671 7.126 1.00 49.12 192 LEU A N 1
ATOM 1574 C CA . LEU A 1 192 ? 19.980 -26.197 5.845 1.00 49.12 192 LEU A CA 1
ATOM 1575 C C . LEU A 1 192 ? 20.759 -27.510 6.029 1.00 49.12 192 LEU A C 1
ATOM 1577 O O . LEU A 1 192 ? 20.546 -28.444 5.270 1.00 49.12 192 LEU A O 1
ATOM 1581 N N . TRP A 1 193 ? 21.577 -27.660 7.075 1.00 43.09 193 TRP A N 1
ATOM 1582 C CA . TRP A 1 193 ? 22.274 -28.930 7.337 1.00 43.09 193 TRP A CA 1
ATOM 1583 C C . TRP A 1 193 ? 21.339 -30.099 7.700 1.00 43.09 193 TRP A C 1
ATOM 1585 O O . TRP A 1 193 ? 21.584 -31.223 7.269 1.00 43.09 193 TRP A O 1
ATOM 1595 N N . HIS A 1 194 ? 20.239 -29.861 8.425 1.00 44.75 194 HIS A N 1
ATOM 1596 C CA . HIS A 1 194 ? 19.276 -30.922 8.773 1.00 44.75 194 HIS A CA 1
ATOM 1597 C C . HIS A 1 194 ? 18.354 -31.333 7.615 1.00 44.75 194 HIS A C 1
ATOM 1599 O O . HIS A 1 194 ? 17.787 -32.422 7.648 1.00 44.75 194 HIS A O 1
ATOM 1605 N N . SER A 1 195 ? 18.219 -30.503 6.578 1.00 46.62 195 SER A N 1
ATOM 1606 C CA . SER A 1 195 ? 17.434 -30.838 5.382 1.00 46.62 195 SER A CA 1
ATOM 1607 C C . SER A 1 195 ? 18.233 -31.613 4.323 1.00 46.62 195 SER A C 1
ATOM 1609 O O . SER A 1 195 ? 17.628 -32.212 3.440 1.00 46.62 195 SER A O 1
ATOM 1611 N N . TYR A 1 196 ? 19.564 -31.694 4.449 1.00 45.56 196 TYR A N 1
ATOM 1612 C CA . TYR A 1 196 ? 20.433 -32.509 3.583 1.00 45.56 196 TYR A CA 1
ATOM 1613 C C . TYR A 1 196 ? 20.730 -33.926 4.120 1.00 45.56 196 TYR A C 1
ATOM 1615 O O . TYR A 1 196 ? 21.399 -34.692 3.436 1.00 45.56 196 TYR A O 1
ATOM 1623 N N . PHE A 1 197 ? 20.227 -34.301 5.306 1.00 47.19 197 PHE A N 1
ATOM 1624 C CA . PHE A 1 197 ? 20.417 -35.636 5.912 1.00 47.19 197 PHE A CA 1
ATOM 1625 C C . PHE A 1 197 ? 19.122 -36.465 6.046 1.00 47.19 197 PHE A C 1
ATOM 1627 O O . PHE A 1 197 ? 19.101 -37.479 6.741 1.00 47.19 197 PHE A O 1
ATOM 1634 N N . LEU A 1 198 ? 18.041 -36.050 5.376 1.00 46.72 198 LEU A N 1
ATOM 1635 C CA . LEU A 1 198 ? 16.772 -36.791 5.285 1.00 46.72 198 LEU A CA 1
ATOM 1636 C C . LEU A 1 198 ? 16.411 -37.170 3.835 1.00 46.72 198 LEU A C 1
ATOM 1638 O O . LEU A 1 198 ? 15.244 -37.125 3.448 1.00 46.72 198 LEU A O 1
ATOM 1642 N N . PHE A 1 199 ? 17.415 -37.571 3.053 1.00 46.22 199 PHE A N 1
ATOM 1643 C CA . PHE A 1 199 ? 17.256 -38.403 1.857 1.00 46.22 199 PHE A CA 1
ATOM 1644 C C . PHE A 1 199 ? 18.279 -39.536 1.880 1.00 46.22 199 PHE A C 1
ATOM 1646 O O . PHE A 1 199 ? 19.454 -39.247 2.200 1.00 46.22 199 PHE A O 1
#

pLDDT: mean 80.26, std 17.75, range [35.88, 97.06]

Sequence (199 aa):
MGFLYDAIEKAKKEIILAFDNHECDYSPYLDIVNHVQDELHSPLHAAAYYLNPAIYYNPEFSMSNVVQKGLLDCIETLEPDVADQDNITRHKAFYEDAVGDFGRPMAVRGRETLCPATWWSMFGSDHPNLQRFAVRILSQTCIMTTSDRACNANAYLHSSKNRLEQERLNDLKFVRYNLHYQQRQFWYSNFLWHSYFLF